Protein AF-A0A1V5YGX5-F1 (afdb_monomer)

Secondary structure (DSSP, 8-state):
------HHHH---TTGGG-GGG-GGGS------HHIIIIIHHHH-HHHHHHHHHHHHTS-TT--EE---HHHHHHHHHS-TT-HHHHHT-SSSTT---HHHHHHHTTSEEEPSS---TTPPP-EEE-SS--PPPHHHHTTS-HHHHHHHHHHHHHTT--HHHHHHHHHSPPPP-S-------------PPP-----------------------HHHHHHHHHHHHHHHHS-HHHHHHTGGGEEEEEEETTEEEEEESSHHHHHIIIIIIHHHHHHHHHHHTTT---EEEE-

Radius of gyration: 27.54 Å; Cα contacts (8 Å, |Δi|>4): 289; chains: 1; bounding box: 59×55×90 Å

Sequence (292 aa):
MAATDNGLLARESPWREMGAERDPARTGFTVVHNYAHYFWRPYLGNAAFSLWELLVSFCYGNKDTAFPSLSHLARMLTNSDQSRGRVKGRKGQANRPGPLARLRAEHLIATGPGDPGPRTRYVFRVARELPLLRPEQVATLSLALQRDHQRWLERYGISAADYQRAYQLTLPTPEGDAPAPTPATALAPDDSPPGVPASAAGAPALPNKTDELPLHKQWWLNTQEELKAQLLPGVYRATVEQTHADSFEDGVLTLRCRAPLVLELMQYRLRNVVLRELTYSSRGAIRDVRFV

Solvent-accessible surface area (backbone atoms only — not comparable to full-atom values): 18066 Å² total; per-residue (Å²): 136,82,80,82,84,51,66,76,82,71,52,72,66,88,43,48,86,72,34,72,91,63,21,74,92,71,58,82,86,72,88,74,60,67,66,47,65,72,49,47,26,71,65,62,30,66,69,28,36,54,50,49,54,52,47,47,64,49,22,58,84,95,48,47,52,22,68,68,50,62,58,58,55,17,25,74,76,62,79,35,90,86,26,50,40,61,42,66,34,75,71,69,66,95,91,56,77,15,31,56,54,49,37,39,75,70,64,39,38,46,71,59,94,68,79,84,50,102,80,57,79,52,42,33,41,42,59,75,72,79,73,83,78,49,75,77,57,44,69,73,44,55,73,66,56,40,53,53,48,51,53,50,34,52,75,73,70,47,48,73,67,58,56,52,52,68,69,64,60,76,72,80,76,79,90,70,87,68,77,76,82,74,82,79,77,84,80,79,86,84,90,81,86,87,91,83,83,86,83,80,90,78,86,80,90,84,76,95,72,82,73,77,68,55,68,68,47,50,28,46,54,57,29,49,59,55,44,54,74,75,39,58,70,72,55,30,64,62,32,62,72,46,43,43,69,72,51,76,57,99,35,32,39,33,32,40,35,79,43,73,71,30,32,51,46,42,61,70,72,36,36,69,61,52,42,52,40,36,21,58,59,43,75,57,55,36,75,44,72,44,72,80

Mean predicted aligned error: 17.26 Å

Structure (mmCIF, N/CA/C/O backbone):
data_AF-A0A1V5YGX5-F1
#
_entry.id   AF-A0A1V5YGX5-F1
#
loop_
_atom_site.group_PDB
_atom_site.id
_atom_site.type_symbol
_atom_site.label_atom_id
_atom_site.label_alt_id
_atom_site.label_comp_id
_atom_site.label_asym_id
_atom_site.label_entity_id
_atom_site.label_seq_id
_atom_site.pdbx_PDB_ins_code
_atom_site.Cartn_x
_atom_site.Cartn_y
_atom_site.Cartn_z
_atom_site.occupancy
_atom_site.B_iso_or_equiv
_atom_site.auth_seq_id
_atom_site.auth_comp_id
_atom_site.auth_asym_id
_atom_site.auth_atom_id
_atom_site.pdbx_PDB_model_num
ATOM 1 N N . MET A 1 1 ? -24.861 31.427 21.382 1.00 38.91 1 MET A N 1
ATOM 2 C CA . MET A 1 1 ? -25.386 30.735 20.186 1.00 38.91 1 MET A CA 1
ATOM 3 C C . MET A 1 1 ? -24.308 29.791 19.685 1.00 38.91 1 MET A C 1
ATOM 5 O O . MET A 1 1 ? -23.358 30.251 19.069 1.00 38.91 1 MET A O 1
ATOM 9 N N . ALA A 1 2 ? -24.385 28.511 20.051 1.00 42.25 2 ALA A N 1
ATOM 10 C CA . ALA A 1 2 ? -23.444 27.493 19.594 1.00 42.25 2 ALA A CA 1
ATOM 11 C C . ALA A 1 2 ? -24.004 26.874 18.309 1.00 42.25 2 ALA A C 1
ATOM 13 O O . ALA A 1 2 ? -25.037 26.211 18.350 1.00 42.25 2 ALA A O 1
ATOM 14 N N . ALA A 1 3 ? -23.358 27.137 17.174 1.00 45.09 3 ALA A N 1
ATOM 15 C CA . ALA A 1 3 ? -23.614 26.395 15.951 1.00 45.09 3 ALA A CA 1
ATOM 16 C C . ALA A 1 3 ? -23.052 24.982 16.148 1.00 45.09 3 ALA A C 1
ATOM 18 O O . ALA A 1 3 ? -21.841 24.781 16.216 1.00 45.09 3 ALA A O 1
ATOM 19 N N . THR A 1 4 ? -23.940 24.011 16.322 1.00 50.53 4 THR A N 1
ATOM 20 C CA . THR A 1 4 ? -23.628 22.583 16.331 1.00 50.53 4 THR A CA 1
ATOM 21 C C . THR A 1 4 ? -23.258 22.162 14.911 1.00 50.53 4 THR A C 1
ATOM 23 O O . THR A 1 4 ? -24.090 21.711 14.128 1.00 50.53 4 THR A O 1
ATOM 26 N N . ASP A 1 5 ? -21.986 22.346 14.570 1.00 49.88 5 ASP A N 1
ATOM 27 C CA . ASP A 1 5 ? -21.395 22.036 13.269 1.00 49.88 5 ASP A CA 1
ATOM 28 C C . ASP A 1 5 ? -21.135 20.520 13.118 1.00 49.88 5 ASP A C 1
ATOM 30 O O . ASP A 1 5 ? -20.010 20.050 12.992 1.00 49.88 5 ASP A O 1
ATOM 34 N N . ASN A 1 6 ? -22.206 19.720 13.196 1.00 52.16 6 ASN A N 1
ATOM 35 C CA . ASN A 1 6 ? -22.187 18.263 12.979 1.00 52.16 6 ASN A CA 1
ATOM 36 C C . ASN A 1 6 ? -22.669 17.870 11.569 1.00 52.16 6 ASN A C 1
ATOM 38 O O . ASN A 1 6 ? -22.861 16.688 11.274 1.00 52.16 6 ASN A O 1
ATOM 42 N N . GLY A 1 7 ? -22.858 18.846 10.673 1.00 53.66 7 GLY A N 1
ATOM 43 C CA . GLY A 1 7 ? -23.414 18.622 9.336 1.00 53.66 7 GLY A CA 1
ATOM 44 C C . GLY A 1 7 ? -22.559 17.716 8.443 1.00 53.66 7 GLY A C 1
ATOM 45 O O . GLY A 1 7 ? -23.103 17.029 7.584 1.00 53.66 7 GLY A O 1
ATOM 46 N N . LEU A 1 8 ? -21.240 17.664 8.654 1.00 55.59 8 LEU A N 1
ATOM 47 C CA . LEU A 1 8 ? -20.333 16.793 7.892 1.00 55.59 8 LEU A CA 1
ATOM 48 C C . LEU A 1 8 ? -20.381 15.325 8.334 1.00 55.59 8 LEU A C 1
ATOM 50 O O . LEU A 1 8 ? -20.230 14.445 7.495 1.00 55.59 8 LEU A O 1
ATOM 54 N N . LEU A 1 9 ? -20.611 15.050 9.622 1.00 56.69 9 LEU A N 1
ATOM 55 C CA . LEU A 1 9 ? -20.692 13.678 10.143 1.00 56.69 9 LEU A CA 1
ATOM 56 C C . LEU A 1 9 ? -22.059 13.033 9.874 1.00 56.69 9 LEU A C 1
ATOM 58 O O . LEU A 1 9 ? -22.150 11.814 9.768 1.00 56.69 9 LEU A O 1
ATOM 62 N N . ALA A 1 10 ? -23.111 13.849 9.751 1.00 53.69 10 ALA A N 1
ATOM 63 C CA . ALA A 1 10 ? -24.477 13.396 9.491 1.00 53.69 10 ALA A CA 1
ATOM 64 C C . ALA A 1 10 ? -24.837 13.316 7.995 1.00 53.69 10 ALA A C 1
ATOM 66 O O . ALA A 1 10 ? -25.875 12.756 7.644 1.00 53.69 10 ALA A O 1
ATOM 67 N N . ARG A 1 11 ? -24.016 13.885 7.101 1.00 60.31 11 ARG A N 1
ATOM 68 C CA . ARG A 1 11 ? -24.267 13.844 5.656 1.00 60.31 11 ARG A CA 1
ATOM 69 C C . ARG A 1 11 ? -23.858 12.493 5.084 1.00 60.31 11 ARG A C 1
ATOM 71 O O . ARG A 1 11 ? -22.677 12.160 5.013 1.00 60.31 11 ARG A O 1
ATOM 78 N N . GLU A 1 12 ? -24.850 11.724 4.651 1.00 63.28 12 GLU A N 1
ATOM 79 C CA . GLU A 1 12 ? -24.607 10.527 3.856 1.00 63.28 12 GLU A CA 1
ATOM 80 C C . GLU A 1 12 ? -23.941 10.886 2.516 1.00 63.28 12 GLU A C 1
ATOM 82 O O . GLU A 1 12 ? -24.116 11.989 1.995 1.00 63.28 12 GLU A O 1
ATOM 87 N N . SER A 1 13 ? -23.146 9.960 1.963 1.00 66.06 13 SER A N 1
ATOM 88 C CA . SER A 1 13 ? -22.493 10.160 0.663 1.00 66.06 13 SER A CA 1
ATOM 89 C C . SER A 1 13 ? -23.551 10.455 -0.409 1.00 66.06 13 SER A C 1
ATOM 91 O O . SER A 1 13 ? -24.486 9.659 -0.540 1.00 66.06 13 SER A O 1
ATOM 93 N N . PRO A 1 14 ? -23.401 11.525 -1.215 1.00 68.81 14 PRO A N 1
ATOM 94 C CA . PRO A 1 14 ? -24.359 11.867 -2.271 1.00 68.81 14 PRO A CA 1
ATOM 95 C C . PRO A 1 14 ? -24.458 10.774 -3.345 1.00 68.81 14 PRO A C 1
ATOM 97 O O . PRO A 1 14 ? -25.390 10.754 -4.139 1.00 68.81 14 PRO A O 1
ATOM 100 N N . TRP A 1 15 ? -23.512 9.834 -3.359 1.00 66.25 15 TRP A N 1
ATOM 101 C CA . TRP A 1 15 ? -23.472 8.717 -4.291 1.00 66.25 15 TRP A CA 1
ATOM 102 C C . TRP A 1 15 ? -24.233 7.478 -3.795 1.00 66.25 15 TRP A C 1
ATOM 104 O O . TRP A 1 15 ? -24.357 6.513 -4.548 1.00 66.25 15 TRP A O 1
ATOM 114 N N . ARG A 1 16 ? -24.775 7.481 -2.563 1.00 61.34 16 ARG A N 1
ATOM 115 C CA . ARG A 1 16 ? -25.568 6.354 -2.028 1.00 61.34 16 ARG A CA 1
ATOM 116 C C . ARG A 1 16 ? -26.816 6.055 -2.850 1.00 61.34 16 ARG A C 1
ATOM 118 O O . ARG A 1 16 ? -27.165 4.885 -2.977 1.00 61.34 16 ARG A O 1
ATOM 125 N N . GLU A 1 17 ? -27.454 7.078 -3.418 1.00 64.25 17 GLU A N 1
ATOM 126 C CA . GLU A 1 17 ? -28.653 6.923 -4.257 1.00 64.25 17 GLU A CA 1
ATOM 127 C C . GLU A 1 17 ? -28.377 6.079 -5.512 1.00 64.25 17 GLU A C 1
ATOM 129 O O . GLU A 1 17 ? -29.268 5.403 -6.017 1.00 64.25 17 GLU A O 1
ATOM 134 N N . MET A 1 18 ? -27.121 6.034 -5.974 1.00 61.69 18 MET A N 1
ATOM 135 C CA . MET A 1 18 ? -26.694 5.187 -7.093 1.00 61.69 18 MET A CA 1
ATOM 136 C C . MET A 1 18 ? -26.362 3.741 -6.674 1.00 61.69 18 MET A C 1
ATOM 138 O O . MET A 1 18 ? -25.971 2.938 -7.522 1.00 61.69 18 MET A O 1
ATOM 142 N N . GLY A 1 19 ? -26.520 3.399 -5.390 1.00 60.62 19 GLY A N 1
ATOM 143 C CA . GLY A 1 19 ? -26.141 2.121 -4.789 1.00 60.62 19 GLY A CA 1
ATOM 144 C C . GLY A 1 19 ? -24.722 2.142 -4.212 1.00 60.62 19 GLY A C 1
ATOM 145 O O . GLY A 1 19 ? -23.795 2.673 -4.820 1.00 60.62 19 GLY A O 1
ATOM 146 N N . ALA A 1 20 ? -24.526 1.532 -3.037 1.00 59.72 20 ALA A N 1
ATOM 147 C CA . ALA A 1 20 ? -23.247 1.549 -2.310 1.00 59.72 20 ALA A CA 1
ATOM 148 C C . ALA A 1 20 ? -22.059 0.975 -3.110 1.00 59.72 20 ALA A C 1
ATOM 150 O O . ALA A 1 20 ? -20.923 1.385 -2.890 1.00 59.72 20 ALA A O 1
ATOM 151 N N . GLU A 1 21 ? -22.320 0.067 -4.054 1.00 57.84 21 GLU A N 1
ATOM 152 C CA . GLU A 1 21 ? -21.315 -0.515 -4.956 1.00 57.84 21 GLU A CA 1
ATOM 153 C C . GLU A 1 21 ? -20.822 0.459 -6.037 1.00 57.84 21 GLU A C 1
ATOM 155 O O . GLU A 1 21 ? -19.782 0.227 -6.651 1.00 57.84 21 GLU A O 1
ATOM 160 N N . ARG A 1 22 ? -21.560 1.548 -6.283 1.00 61.34 22 ARG A N 1
ATOM 161 C CA . ARG A 1 22 ? -21.233 2.566 -7.290 1.00 61.34 22 ARG A CA 1
ATOM 162 C C . ARG A 1 22 ? -20.631 3.830 -6.696 1.00 61.34 22 ARG A C 1
ATOM 164 O O . ARG A 1 22 ? -20.325 4.747 -7.452 1.00 61.34 22 ARG A O 1
ATOM 171 N N . ASP A 1 23 ? -20.457 3.888 -5.378 1.00 70.81 23 ASP A N 1
ATOM 172 C CA . ASP A 1 23 ? -19.802 5.012 -4.720 1.00 70.81 23 ASP A CA 1
ATOM 173 C C . ASP A 1 23 ? -18.274 4.905 -4.905 1.00 70.81 23 ASP A C 1
ATOM 175 O O . ASP A 1 23 ? -17.623 4.071 -4.255 1.00 70.81 23 ASP A O 1
ATOM 179 N N . PRO A 1 24 ? -17.659 5.745 -5.762 1.00 68.81 24 PRO A N 1
ATOM 180 C CA . PRO A 1 24 ? -16.225 5.672 -6.015 1.00 68.81 24 PRO A CA 1
ATOM 181 C C . PRO A 1 24 ? -15.400 6.005 -4.765 1.00 68.81 24 PRO A C 1
ATOM 183 O O . PRO A 1 24 ? -14.269 5.541 -4.649 1.00 68.81 24 PRO A O 1
ATOM 186 N N . ALA A 1 25 ? -15.955 6.760 -3.808 1.00 71.19 25 ALA A N 1
ATOM 187 C CA . ALA A 1 25 ? -15.271 7.121 -2.567 1.00 71.19 25 ALA A CA 1
ATOM 188 C C . ALA A 1 25 ? -15.255 5.982 -1.535 1.00 71.19 25 ALA A C 1
ATOM 190 O O . ALA A 1 25 ? -14.497 6.040 -0.568 1.00 71.19 25 ALA A O 1
ATOM 191 N N . ARG A 1 26 ? -16.079 4.944 -1.727 1.00 69.88 26 ARG A N 1
ATOM 192 C CA . ARG A 1 26 ? -16.145 3.759 -0.851 1.00 69.88 26 ARG A CA 1
ATOM 193 C C . ARG A 1 26 ? -15.631 2.492 -1.535 1.00 69.88 26 ARG A C 1
ATOM 195 O O . ARG A 1 26 ? -15.687 1.411 -0.952 1.00 69.88 26 ARG A O 1
ATOM 202 N N . THR A 1 27 ? -15.120 2.621 -2.759 1.00 70.44 27 THR A N 1
ATOM 203 C CA . THR A 1 27 ? -14.601 1.504 -3.547 1.00 70.44 27 THR A CA 1
ATOM 204 C C . THR A 1 27 ? -13.146 1.216 -3.185 1.00 70.44 27 THR A C 1
ATOM 206 O O . THR A 1 27 ? -12.266 2.037 -3.423 1.00 70.44 27 THR A O 1
ATOM 209 N N . GLY A 1 28 ? -12.893 0.003 -2.686 1.00 70.25 28 GLY A N 1
ATOM 210 C CA . GLY A 1 28 ? -11.557 -0.463 -2.318 1.00 70.25 28 GLY A CA 1
ATOM 211 C C . GLY A 1 28 ? -11.085 0.107 -0.979 1.00 70.25 28 GLY A C 1
ATOM 212 O O . GLY A 1 28 ? -11.097 1.311 -0.748 1.00 70.25 28 GLY A O 1
ATOM 213 N N . PHE A 1 29 ? -10.647 -0.771 -0.080 1.00 77.69 29 PHE A N 1
ATOM 214 C CA . PHE A 1 29 ? -10.083 -0.378 1.206 1.00 77.69 29 PHE A CA 1
ATOM 215 C C . PHE A 1 29 ? -8.914 -1.285 1.568 1.00 77.69 29 PHE A C 1
ATOM 217 O O . PHE A 1 29 ? -8.836 -2.438 1.144 1.00 77.69 29 PHE A O 1
ATOM 224 N N . THR A 1 30 ? -8.011 -0.755 2.382 1.00 78.75 30 THR A N 1
ATOM 225 C CA . THR A 1 30 ? -6.929 -1.515 3.001 1.00 78.75 30 THR A CA 1
ATOM 226 C C . THR A 1 30 ? -7.141 -1.528 4.497 1.00 78.75 30 THR A C 1
ATOM 228 O O . THR A 1 30 ? -7.274 -0.471 5.114 1.00 78.75 30 THR A O 1
ATOM 231 N N . VAL A 1 31 ? -7.155 -2.717 5.088 1.00 81.25 31 VAL A N 1
ATOM 232 C CA . VAL A 1 31 ? -7.158 -2.854 6.542 1.00 81.25 31 VAL A CA 1
ATOM 233 C C . VAL A 1 31 ? -5.721 -2.727 7.025 1.00 81.25 31 VAL A C 1
ATOM 235 O O . VAL A 1 31 ? -4.847 -3.464 6.577 1.00 81.25 31 VAL A O 1
ATOM 238 N N . VAL A 1 32 ? -5.487 -1.786 7.934 1.00 85.12 32 VAL A N 1
ATOM 239 C CA . VAL A 1 32 ? -4.201 -1.600 8.604 1.00 85.12 32 VAL A CA 1
ATOM 240 C C . VAL A 1 32 ? -4.433 -1.778 10.098 1.00 85.12 32 VAL A C 1
ATOM 242 O O . VAL A 1 32 ? -5.292 -1.124 10.688 1.00 85.12 32 VAL A O 1
ATOM 245 N N . HIS A 1 33 ? -3.697 -2.697 10.720 1.00 86.62 33 HIS A N 1
ATOM 246 C CA . HIS A 1 33 ? -3.837 -2.951 12.151 1.00 86.62 33 HIS A CA 1
ATOM 247 C C . HIS A 1 33 ? -3.339 -1.759 12.978 1.00 86.62 33 HIS A C 1
ATOM 249 O O . HIS A 1 33 ? -2.320 -1.150 12.658 1.00 86.62 33 HIS A O 1
ATOM 255 N N . ASN A 1 34 ? -3.991 -1.484 14.112 1.00 88.06 34 ASN A N 1
ATOM 256 C CA . ASN A 1 34 ? -3.598 -0.398 15.021 1.00 88.06 34 ASN A CA 1
ATOM 257 C C . ASN A 1 34 ? -2.128 -0.483 15.459 1.00 88.06 34 ASN A C 1
ATOM 259 O O . ASN A 1 34 ? -1.462 0.542 15.581 1.00 88.06 34 ASN A O 1
ATOM 263 N N . TYR A 1 35 ? -1.595 -1.700 15.616 1.00 91.81 35 TYR A N 1
ATOM 264 C CA . TYR A 1 35 ? -0.181 -1.921 15.921 1.00 91.81 35 TYR A CA 1
ATOM 265 C C . TYR A 1 35 ? 0.753 -1.252 14.892 1.00 91.81 35 TYR A C 1
ATOM 267 O O . TYR A 1 35 ? 1.752 -0.629 15.258 1.00 91.81 35 TYR A O 1
ATOM 275 N N . ALA A 1 36 ? 0.399 -1.306 13.605 1.00 92.25 36 ALA A N 1
ATOM 276 C CA . ALA A 1 36 ? 1.156 -0.661 12.540 1.00 92.25 36 ALA A CA 1
ATOM 277 C C . ALA A 1 36 ? 1.173 0.868 12.705 1.00 92.25 36 ALA A C 1
ATOM 279 O O . ALA A 1 36 ? 2.228 1.500 12.631 1.00 92.25 36 ALA A O 1
ATOM 280 N N . HIS A 1 37 ? 0.020 1.470 12.997 1.00 93.00 37 HIS A N 1
ATOM 281 C CA . HIS A 1 37 ? -0.073 2.912 13.219 1.00 93.00 37 HIS A CA 1
ATOM 282 C C . HIS A 1 37 ? 0.668 3.372 14.477 1.00 93.00 37 HIS A C 1
ATOM 284 O O . HIS A 1 37 ? 1.281 4.438 14.457 1.00 93.00 37 HIS A O 1
ATOM 290 N N . TYR A 1 38 ? 0.621 2.593 15.557 1.00 92.62 38 TYR A N 1
ATOM 291 C CA . TYR A 1 38 ? 1.191 2.994 16.844 1.00 92.62 38 TYR A CA 1
ATOM 292 C C . TYR A 1 38 ? 2.700 2.777 16.930 1.00 92.62 38 TYR A C 1
ATOM 294 O O . TYR A 1 38 ? 3.379 3.581 17.563 1.00 92.62 38 TYR A O 1
ATOM 302 N N . PHE A 1 39 ? 3.240 1.744 16.276 1.00 94.56 39 PHE A N 1
ATOM 303 C CA . PHE A 1 39 ? 4.645 1.359 16.451 1.00 94.56 39 PHE A CA 1
ATOM 304 C C . PHE A 1 39 ? 5.440 1.353 15.143 1.00 94.56 39 PHE A C 1
ATOM 306 O O . PHE A 1 39 ? 6.523 1.937 15.087 1.00 94.56 39 PHE A O 1
ATOM 313 N N . TRP A 1 40 ? 4.900 0.796 14.054 1.00 95.31 40 TRP A N 1
ATOM 314 C CA . TRP A 1 40 ? 5.612 0.790 12.768 1.00 95.31 40 TRP A CA 1
ATOM 315 C C . TRP A 1 40 ? 5.732 2.176 12.143 1.00 95.31 40 TRP A C 1
ATOM 317 O O . TRP A 1 40 ? 6.788 2.522 11.616 1.00 95.31 40 TRP A O 1
ATOM 327 N N . ARG A 1 41 ? 4.684 2.999 12.214 1.00 94.88 41 ARG A N 1
ATOM 328 C CA . ARG A 1 41 ? 4.716 4.368 11.688 1.00 94.88 41 ARG A CA 1
ATOM 329 C C . ARG A 1 41 ? 5.800 5.242 12.333 1.00 94.88 41 ARG A C 1
ATOM 331 O O . ARG A 1 41 ? 6.554 5.854 11.571 1.00 94.88 41 ARG A O 1
ATOM 338 N N . PRO A 1 42 ? 5.933 5.331 13.674 1.00 94.00 42 PRO A N 1
ATOM 339 C CA . PRO A 1 42 ? 7.031 6.085 14.276 1.00 94.00 42 PRO A CA 1
ATOM 340 C C . PRO A 1 42 ? 8.398 5.442 14.020 1.00 94.00 42 PRO A C 1
ATOM 342 O O . PRO A 1 42 ? 9.361 6.175 13.806 1.00 94.00 42 PRO A O 1
ATOM 345 N N . TYR A 1 43 ? 8.481 4.107 13.961 1.00 94.50 43 TYR A N 1
ATOM 346 C CA . TYR A 1 43 ? 9.725 3.400 13.650 1.00 94.50 43 TYR A CA 1
ATOM 347 C C . TYR A 1 43 ? 10.236 3.715 12.233 1.00 94.50 43 TYR A C 1
ATOM 349 O O . TYR A 1 43 ? 11.355 4.193 12.058 1.00 94.50 43 TYR A O 1
ATOM 357 N N . LEU A 1 44 ? 9.405 3.514 11.207 1.00 91.00 44 LEU A N 1
ATOM 358 C CA . LEU A 1 44 ? 9.750 3.741 9.798 1.00 91.00 44 LEU A CA 1
ATOM 359 C C . LEU A 1 44 ? 9.822 5.232 9.438 1.00 91.00 44 LEU A C 1
ATOM 361 O O . LEU A 1 44 ? 10.558 5.640 8.533 1.00 91.00 44 LEU A O 1
ATOM 365 N N . GLY A 1 45 ? 9.054 6.058 10.142 1.00 91.50 45 GLY A N 1
ATOM 366 C CA . GLY A 1 45 ? 8.782 7.442 9.786 1.00 91.50 45 GLY A CA 1
ATOM 367 C C . GLY A 1 45 ? 7.663 7.569 8.746 1.00 91.50 45 GLY A C 1
ATOM 368 O O . GLY A 1 45 ? 7.442 6.692 7.909 1.00 91.50 45 GLY A O 1
ATOM 369 N N . ASN A 1 46 ? 6.978 8.716 8.774 1.00 90.38 46 ASN A N 1
ATOM 370 C CA . ASN A 1 46 ? 5.754 8.963 8.000 1.00 90.38 46 ASN A CA 1
ATOM 371 C C . ASN A 1 46 ? 5.892 8.658 6.502 1.00 90.38 46 ASN A C 1
ATOM 373 O O . ASN A 1 46 ? 5.026 8.012 5.932 1.00 90.38 46 ASN A O 1
ATOM 377 N N . ALA A 1 47 ? 6.983 9.083 5.861 1.00 88.69 47 ALA A N 1
ATOM 378 C CA . ALA A 1 47 ? 7.137 8.911 4.416 1.00 88.69 47 ALA A CA 1
ATOM 379 C C . ALA A 1 47 ? 7.273 7.436 3.993 1.00 88.69 47 ALA A C 1
ATOM 381 O O . ALA A 1 47 ? 6.725 7.042 2.967 1.00 88.69 47 ALA A O 1
ATOM 382 N N . ALA A 1 48 ? 8.004 6.627 4.768 1.00 90.50 48 ALA A N 1
ATOM 383 C CA . ALA A 1 48 ? 8.150 5.196 4.505 1.00 90.50 48 ALA A CA 1
ATOM 384 C C . ALA A 1 48 ? 6.859 4.442 4.828 1.00 90.50 48 ALA A C 1
ATOM 386 O O . ALA A 1 48 ? 6.422 3.624 4.024 1.00 90.50 48 ALA A O 1
ATOM 387 N N . PHE A 1 49 ? 6.211 4.780 5.945 1.00 94.00 49 PHE A N 1
ATOM 388 C CA . PHE A 1 49 ? 4.936 4.183 6.327 1.00 94.00 49 PHE A CA 1
ATOM 389 C C . PHE A 1 49 ? 3.832 4.464 5.297 1.00 94.00 49 PHE A C 1
ATOM 391 O O . PHE A 1 49 ? 3.216 3.530 4.800 1.00 94.00 49 PHE A O 1
ATOM 398 N N . SER A 1 50 ? 3.655 5.718 4.874 1.00 92.69 50 SER A N 1
ATOM 399 C CA . SER A 1 50 ? 2.656 6.063 3.853 1.00 92.69 50 SER A CA 1
ATOM 400 C C . SER A 1 50 ? 2.962 5.445 2.489 1.00 92.69 50 SER A C 1
ATOM 402 O O . SER A 1 50 ? 2.047 5.112 1.742 1.00 92.69 50 SER A O 1
ATOM 404 N N . LEU A 1 51 ? 4.243 5.256 2.143 1.00 92.12 51 LEU A N 1
ATOM 405 C CA . LEU A 1 51 ? 4.605 4.512 0.936 1.00 92.12 51 LEU A CA 1
ATOM 406 C C . LEU A 1 51 ? 4.179 3.042 1.041 1.00 92.12 51 LEU A C 1
ATOM 408 O O . LEU A 1 51 ? 3.675 2.497 0.063 1.00 92.12 51 LEU A O 1
ATOM 412 N N . TRP A 1 52 ? 4.374 2.413 2.201 1.00 93.38 52 TRP A N 1
ATOM 413 C CA . TRP A 1 52 ? 3.911 1.049 2.447 1.00 93.38 52 TRP A CA 1
ATOM 414 C C . TRP A 1 52 ? 2.382 0.949 2.366 1.00 93.38 52 TRP A C 1
ATOM 416 O O . TRP A 1 52 ? 1.893 0.102 1.626 1.00 93.38 52 TRP A O 1
ATOM 426 N N . GLU A 1 53 ? 1.631 1.857 2.999 1.00 92.81 53 GLU A N 1
ATOM 427 C CA . GLU A 1 53 ? 0.157 1.885 2.918 1.00 92.81 53 GLU A CA 1
ATOM 428 C C . GLU A 1 53 ? -0.337 1.982 1.467 1.00 92.81 53 GLU A C 1
ATOM 430 O O . GLU A 1 53 ? -1.230 1.244 1.048 1.00 92.81 53 GLU A O 1
ATOM 435 N N . LEU A 1 54 ? 0.287 2.852 0.666 1.00 91.94 54 LEU A N 1
ATOM 436 C CA . LEU A 1 54 ? -0.022 2.958 -0.758 1.00 91.94 54 LEU A CA 1
ATOM 437 C C . LEU A 1 54 ? 0.312 1.675 -1.515 1.00 91.94 54 LEU A C 1
ATOM 439 O O . LEU A 1 54 ? -0.459 1.249 -2.361 1.00 91.94 54 LEU A O 1
ATOM 443 N N . LEU A 1 55 ? 1.455 1.047 -1.242 1.00 90.88 55 LEU A N 1
ATOM 444 C CA . LEU A 1 55 ? 1.813 -0.213 -1.892 1.00 90.88 55 LEU A CA 1
ATOM 445 C C . LEU A 1 55 ? 0.814 -1.326 -1.553 1.00 90.88 55 LEU A C 1
ATOM 447 O O . LEU A 1 55 ? 0.410 -2.052 -2.459 1.00 90.88 55 LEU A O 1
ATOM 451 N N . VAL A 1 56 ? 0.357 -1.404 -0.300 1.00 90.31 56 VAL A N 1
ATOM 452 C CA . VAL A 1 56 ? -0.695 -2.338 0.127 1.00 90.31 56 VAL A CA 1
ATOM 453 C C . VAL A 1 56 ? -2.015 -2.058 -0.596 1.00 90.31 56 VAL A C 1
ATOM 455 O O . VAL A 1 56 ? -2.701 -3.004 -0.974 1.00 90.31 56 VAL A O 1
ATOM 458 N N . SER A 1 57 ? -2.364 -0.799 -0.881 1.00 88.69 57 SER A N 1
ATOM 459 C CA . SER A 1 57 ? -3.590 -0.485 -1.639 1.00 88.69 57 SER A CA 1
ATOM 460 C C . SER A 1 57 ? -3.524 -0.876 -3.117 1.00 88.69 57 SER A C 1
ATOM 462 O O . SER A 1 57 ? -4.562 -1.064 -3.753 1.00 88.69 57 SER A O 1
ATOM 464 N N . PHE A 1 58 ? -2.318 -1.080 -3.654 1.00 87.56 58 PHE A N 1
ATOM 465 C CA . PHE A 1 58 ? -2.106 -1.676 -4.974 1.00 87.56 58 PHE A CA 1
ATOM 466 C C . PHE A 1 58 ? -2.074 -3.213 -4.962 1.00 87.56 58 PHE A C 1
ATOM 468 O O . PHE A 1 58 ? -2.079 -3.816 -6.039 1.00 87.56 58 PHE A O 1
ATOM 475 N N . CYS A 1 59 ? -2.060 -3.855 -3.790 1.00 83.56 59 CYS A N 1
ATOM 476 C CA . CYS A 1 59 ? -2.190 -5.304 -3.646 1.00 83.56 59 CYS A CA 1
ATOM 477 C C . CYS A 1 59 ? -3.673 -5.704 -3.693 1.00 83.56 59 CYS A C 1
ATOM 479 O O . CYS A 1 59 ? -4.331 -5.869 -2.666 1.00 83.56 59 CYS A O 1
ATOM 481 N N . TYR A 1 60 ? -4.219 -5.841 -4.901 1.00 76.19 60 TYR A N 1
ATOM 482 C CA . TYR A 1 60 ? -5.626 -6.195 -5.094 1.00 76.19 60 TYR A CA 1
ATOM 483 C C . TYR A 1 60 ? -5.932 -7.649 -4.684 1.00 76.19 60 TYR A C 1
ATOM 485 O O . TYR A 1 60 ? -5.186 -8.581 -5.000 1.00 76.19 60 TYR A O 1
ATOM 493 N N . GLY A 1 61 ? -7.076 -7.857 -4.023 1.00 73.56 61 GLY A N 1
ATOM 494 C CA . GLY A 1 61 ? -7.542 -9.181 -3.597 1.00 73.56 61 GLY A CA 1
ATOM 495 C C . GLY A 1 61 ? -6.669 -9.787 -2.496 1.00 73.56 61 GLY A C 1
ATOM 496 O O . GLY A 1 61 ? -6.323 -9.107 -1.533 1.00 73.56 61 GLY A O 1
ATOM 497 N N . ASN A 1 62 ? -6.297 -11.062 -2.644 1.00 71.88 62 ASN A N 1
ATOM 498 C CA . ASN A 1 62 ? -5.453 -11.801 -1.688 1.00 71.88 62 ASN A CA 1
ATOM 499 C C . ASN A 1 62 ? -3.970 -11.842 -2.093 1.00 71.88 62 ASN A C 1
ATOM 501 O O . ASN A 1 62 ? -3.196 -12.608 -1.530 1.00 71.88 62 ASN A O 1
ATOM 505 N N . LYS A 1 63 ? -3.564 -11.042 -3.084 1.00 78.31 63 LYS A N 1
ATOM 506 C CA . LYS A 1 63 ? -2.175 -11.010 -3.552 1.00 78.31 63 LYS A CA 1
ATOM 507 C C . LYS A 1 63 ? -1.320 -10.107 -2.668 1.00 78.31 63 LYS A C 1
ATOM 509 O O . LYS A 1 63 ? -1.823 -9.180 -2.037 1.00 78.31 63 LYS A O 1
ATOM 514 N N . ASP A 1 64 ? -0.023 -10.377 -2.664 1.00 83.44 64 ASP A N 1
ATOM 515 C CA . ASP A 1 64 ? 1.040 -9.603 -2.014 1.00 83.44 64 ASP A CA 1
ATOM 516 C C . ASP A 1 64 ? 1.843 -8.767 -3.026 1.00 83.44 64 ASP A C 1
ATOM 518 O O . ASP A 1 64 ? 2.805 -8.092 -2.675 1.00 83.44 64 ASP A O 1
ATOM 522 N N . THR A 1 65 ? 1.468 -8.814 -4.305 1.00 81.94 65 THR A N 1
ATOM 523 C CA . THR A 1 65 ? 2.222 -8.189 -5.390 1.00 81.94 65 THR A CA 1
ATOM 524 C C . THR A 1 65 ? 1.530 -6.918 -5.880 1.00 81.94 65 THR A C 1
ATOM 526 O O . THR A 1 65 ? 0.316 -6.890 -6.078 1.00 81.94 65 THR A O 1
ATOM 529 N N . ALA A 1 66 ? 2.311 -5.860 -6.087 1.00 84.31 66 ALA A N 1
ATOM 530 C CA . ALA A 1 66 ? 1.869 -4.548 -6.535 1.00 84.31 66 ALA A CA 1
ATOM 531 C C . ALA A 1 66 ? 2.692 -4.063 -7.740 1.00 84.31 66 ALA A C 1
ATOM 533 O O . ALA A 1 66 ? 3.914 -4.229 -7.800 1.00 84.31 66 ALA A O 1
ATOM 534 N N . PHE A 1 67 ? 2.021 -3.394 -8.683 1.00 83.75 67 PHE A N 1
ATOM 535 C CA . PHE A 1 67 ? 2.614 -2.923 -9.947 1.00 83.75 67 PHE A CA 1
ATOM 536 C C . PHE A 1 67 ? 2.552 -1.399 -10.203 1.00 83.75 67 PHE A C 1
ATOM 538 O O . PHE A 1 67 ? 2.451 -0.982 -11.366 1.00 83.75 67 PHE A O 1
ATOM 545 N N . PRO A 1 68 ? 2.561 -0.508 -9.192 1.00 84.69 68 PRO A N 1
ATOM 546 C CA . PRO A 1 68 ? 2.513 0.921 -9.457 1.00 84.69 68 PRO A CA 1
ATOM 547 C C . PRO A 1 68 ? 3.846 1.428 -10.022 1.00 84.69 68 PRO A C 1
ATOM 549 O O . PRO A 1 68 ? 4.938 1.016 -9.625 1.00 84.69 68 PRO A O 1
ATOM 552 N N . SER A 1 69 ? 3.779 2.401 -10.932 1.00 82.12 69 SER A N 1
ATOM 553 C CA . SER A 1 69 ? 4.992 3.103 -11.354 1.00 82.12 69 SER A CA 1
ATOM 554 C C . SER A 1 69 ? 5.508 4.002 -10.226 1.00 82.12 69 SER A C 1
ATOM 556 O O . SER A 1 69 ? 4.729 4.629 -9.506 1.00 82.12 69 SER A O 1
ATOM 558 N N . LEU A 1 70 ? 6.831 4.150 -10.112 1.00 80.19 70 LEU A N 1
ATOM 559 C CA . LEU A 1 70 ? 7.420 5.048 -9.110 1.00 80.19 70 LEU A CA 1
ATOM 560 C C . LEU A 1 70 ? 6.970 6.507 -9.261 1.00 80.19 70 LEU A C 1
ATOM 562 O O . LEU A 1 70 ? 6.887 7.212 -8.264 1.00 80.19 70 LEU A O 1
ATOM 566 N N . SER A 1 71 ? 6.690 6.970 -10.484 1.00 79.12 71 SER A N 1
ATOM 567 C CA . SER A 1 71 ? 6.152 8.320 -10.703 1.00 79.12 71 SER A CA 1
ATOM 568 C C . SER A 1 71 ? 4.745 8.461 -10.127 1.00 79.12 71 SER A C 1
ATOM 570 O O . SER A 1 71 ? 4.432 9.481 -9.527 1.00 79.12 71 SER A O 1
ATOM 572 N N . HIS A 1 72 ? 3.914 7.426 -10.275 1.00 82.75 72 HIS A N 1
ATOM 573 C CA . HIS A 1 72 ? 2.556 7.415 -9.739 1.00 82.75 72 HIS A CA 1
ATOM 574 C C . HIS A 1 72 ? 2.561 7.413 -8.205 1.00 82.75 72 HIS A C 1
ATOM 576 O O . HIS A 1 72 ? 1.912 8.260 -7.601 1.00 82.75 72 HIS A O 1
ATOM 582 N N . LEU A 1 73 ? 3.381 6.557 -7.581 1.00 85.44 73 LEU A N 1
ATOM 583 C CA . LEU A 1 73 ? 3.571 6.549 -6.124 1.00 85.44 73 LEU A CA 1
ATOM 584 C C . LEU A 1 73 ? 4.051 7.903 -5.601 1.00 85.44 73 LEU A C 1
ATOM 586 O O . LEU A 1 73 ? 3.542 8.413 -4.608 1.00 85.44 73 LEU A O 1
ATOM 590 N N . ALA A 1 74 ? 5.025 8.505 -6.282 1.00 82.75 74 ALA A N 1
ATOM 591 C CA . ALA A 1 74 ? 5.573 9.783 -5.867 1.00 82.75 74 ALA A CA 1
ATOM 592 C C . ALA A 1 74 ? 4.530 10.909 -5.957 1.00 82.75 74 ALA A C 1
ATOM 594 O O . ALA A 1 74 ? 4.439 11.729 -5.045 1.00 82.75 74 ALA A O 1
ATOM 595 N N . ARG A 1 75 ? 3.693 10.910 -7.003 1.00 85.25 75 ARG A N 1
ATOM 596 C CA . ARG A 1 75 ? 2.577 11.852 -7.135 1.00 85.25 75 ARG A CA 1
ATOM 597 C C . ARG A 1 75 ? 1.561 11.687 -6.010 1.00 85.25 75 ARG A C 1
ATOM 599 O O . ARG A 1 75 ? 1.171 12.690 -5.426 1.00 85.25 75 ARG A O 1
ATOM 606 N N . MET A 1 76 ? 1.181 10.452 -5.675 1.00 86.06 76 MET A N 1
ATOM 607 C CA . MET A 1 76 ? 0.245 10.181 -4.576 1.00 86.06 76 MET A CA 1
ATOM 608 C C . MET A 1 76 ? 0.804 10.614 -3.216 1.00 86.06 76 MET A C 1
ATOM 610 O O . MET A 1 76 ? 0.071 11.159 -2.402 1.00 86.06 76 MET A O 1
ATOM 614 N N . LEU A 1 77 ? 2.107 10.428 -2.980 1.00 84.00 77 LEU A N 1
ATOM 615 C CA . LEU A 1 77 ? 2.746 10.807 -1.715 1.00 84.00 77 LEU A CA 1
ATOM 616 C C . LEU A 1 77 ? 2.955 12.311 -1.548 1.00 84.00 77 LEU A C 1
ATOM 618 O O . LEU A 1 77 ? 3.006 12.796 -0.422 1.00 84.00 77 LEU A O 1
ATOM 622 N N . THR A 1 78 ? 3.181 13.045 -2.639 1.00 81.12 78 THR A N 1
ATOM 623 C CA . THR A 1 78 ? 3.666 14.432 -2.549 1.00 81.12 78 THR A CA 1
ATOM 624 C C . THR A 1 78 ? 2.809 15.447 -3.283 1.00 81.12 78 THR A C 1
ATOM 626 O O . THR A 1 78 ? 3.207 16.607 -3.333 1.00 81.12 78 THR A O 1
ATOM 629 N N . ASN A 1 79 ? 1.716 15.016 -3.916 1.00 81.19 79 ASN A N 1
ATOM 630 C CA . ASN A 1 79 ? 0.890 15.838 -4.799 1.00 81.19 79 ASN A CA 1
ATOM 631 C C . ASN A 1 79 ? 1.729 16.634 -5.826 1.00 81.19 79 ASN A C 1
ATOM 633 O O . ASN A 1 79 ? 1.587 17.842 -5.981 1.00 81.19 79 ASN A O 1
ATOM 637 N N . SER A 1 80 ? 2.709 15.974 -6.458 1.00 73.69 80 SER A N 1
ATOM 638 C CA . SER A 1 80 ? 3.632 16.623 -7.400 1.00 73.69 80 SER A CA 1
ATOM 639 C C . SER A 1 80 ? 4.152 15.641 -8.445 1.00 73.69 80 SER A C 1
ATOM 641 O O . SER A 1 80 ? 4.480 14.502 -8.118 1.00 73.69 80 SER A O 1
ATOM 643 N N . ASP A 1 81 ? 4.280 16.095 -9.693 1.00 66.62 81 ASP A N 1
ATOM 644 C CA . ASP A 1 81 ? 4.805 15.301 -10.810 1.00 66.62 81 ASP A CA 1
ATOM 645 C C . ASP A 1 81 ? 6.333 15.115 -10.787 1.00 66.62 81 ASP A C 1
ATOM 647 O O . ASP A 1 81 ? 6.861 14.195 -11.415 1.00 66.62 81 ASP A O 1
ATOM 651 N N . GLN A 1 82 ? 7.065 15.945 -10.033 1.00 58.03 82 GLN A N 1
ATOM 652 C CA . GLN A 1 82 ? 8.536 15.967 -10.020 1.00 58.03 82 GLN A CA 1
ATOM 653 C C . GLN A 1 82 ? 9.166 15.289 -8.789 1.00 58.03 82 GLN A C 1
ATOM 655 O O . GLN A 1 82 ? 10.224 15.690 -8.303 1.00 58.03 82 GLN A O 1
ATOM 660 N N . SER A 1 83 ? 8.550 14.229 -8.263 1.00 63.03 83 SER A N 1
ATOM 661 C CA . SER A 1 83 ? 8.903 13.686 -6.942 1.00 63.03 83 SER A CA 1
ATOM 662 C C . SER A 1 83 ? 9.524 12.284 -6.932 1.00 63.03 83 SER A C 1
ATOM 664 O O . SER A 1 83 ? 9.753 11.735 -5.852 1.00 63.03 83 SER A O 1
ATOM 666 N N . ARG A 1 84 ? 9.920 11.706 -8.084 1.00 64.38 84 ARG A N 1
ATOM 667 C CA . ARG A 1 84 ? 10.603 10.381 -8.128 1.00 64.38 84 ARG A CA 1
ATOM 668 C C . ARG A 1 84 ? 11.816 10.315 -7.187 1.00 64.38 84 ARG A C 1
ATOM 670 O O . ARG A 1 84 ? 12.104 9.266 -6.611 1.00 64.38 84 ARG A O 1
ATOM 677 N N . GLY A 1 85 ? 12.508 11.445 -7.017 1.00 60.25 85 GLY A N 1
ATOM 678 C CA . GLY A 1 85 ? 13.638 11.592 -6.101 1.00 60.25 85 GLY A CA 1
ATOM 679 C C . GLY A 1 85 ? 13.275 11.463 -4.619 1.00 60.25 85 GLY A C 1
ATOM 680 O O . GLY A 1 85 ? 14.112 10.992 -3.860 1.00 60.25 85 GLY A O 1
ATOM 681 N N . ARG A 1 86 ? 12.046 11.797 -4.203 1.00 64.69 86 ARG A N 1
ATOM 682 C CA . ARG A 1 86 ? 11.591 11.673 -2.805 1.00 64.69 86 ARG A CA 1
ATOM 683 C C . ARG A 1 86 ? 11.286 10.228 -2.415 1.00 64.69 86 ARG A C 1
ATOM 685 O O . ARG A 1 86 ? 11.572 9.839 -1.294 1.00 64.69 86 ARG A O 1
ATOM 692 N N . VAL A 1 87 ? 10.801 9.414 -3.354 1.00 61.34 87 VAL A N 1
ATOM 693 C CA . VAL A 1 87 ? 10.573 7.972 -3.131 1.00 61.34 87 VAL A CA 1
ATOM 694 C C . VAL A 1 87 ? 11.891 7.192 -3.141 1.00 61.34 87 VAL A C 1
ATOM 696 O O . VAL A 1 87 ? 12.112 6.328 -2.295 1.00 61.34 87 VAL A O 1
ATOM 699 N N . LYS A 1 88 ? 12.797 7.524 -4.074 1.00 64.62 88 LYS A N 1
ATOM 700 C CA . LYS A 1 88 ? 14.123 6.889 -4.184 1.00 64.62 88 LYS A CA 1
ATOM 701 C C . LYS A 1 88 ? 15.173 7.438 -3.202 1.00 64.62 88 LYS A C 1
ATOM 703 O O . LYS A 1 88 ? 16.222 6.823 -3.073 1.00 64.62 88 LYS A O 1
ATOM 708 N N . GLY A 1 89 ? 14.928 8.581 -2.555 1.00 57.31 89 GLY A N 1
ATOM 709 C CA . GLY A 1 89 ? 15.880 9.240 -1.645 1.00 57.31 89 GLY A CA 1
ATOM 710 C C . GLY A 1 89 ? 17.020 10.021 -2.321 1.00 57.31 89 GLY A C 1
ATOM 711 O O . GLY A 1 89 ? 18.050 10.239 -1.702 1.00 57.31 89 GLY A O 1
ATOM 712 N N . ARG A 1 90 ? 16.886 10.443 -3.589 1.00 54.19 90 ARG A N 1
ATOM 713 C CA . ARG A 1 90 ? 17.987 11.065 -4.367 1.00 54.19 90 ARG A CA 1
ATOM 714 C C . ARG A 1 90 ? 18.165 12.587 -4.195 1.00 54.19 90 ARG A C 1
ATOM 716 O O . ARG A 1 90 ? 19.087 13.137 -4.783 1.00 54.19 90 ARG A O 1
ATOM 723 N N . LYS A 1 91 ? 17.317 13.291 -3.437 1.00 46.19 91 LYS A N 1
ATOM 724 C CA . LYS A 1 91 ? 17.461 14.744 -3.188 1.00 46.19 91 LYS A CA 1
ATOM 725 C C . LYS A 1 91 ? 17.031 15.106 -1.761 1.00 46.19 91 LYS A C 1
ATOM 727 O O . LYS A 1 91 ? 15.846 15.322 -1.524 1.00 46.19 91 LYS A O 1
ATOM 732 N N . GLY A 1 92 ? 17.989 15.184 -0.838 1.00 46.50 92 GLY A N 1
ATOM 733 C CA . GLY A 1 92 ? 17.810 15.736 0.513 1.00 46.50 92 GLY A CA 1
ATOM 734 C C . GLY A 1 92 ? 18.681 15.030 1.553 1.00 46.50 92 GLY A C 1
ATOM 735 O O . GLY A 1 92 ? 18.590 13.816 1.648 1.00 46.50 92 GLY A O 1
ATOM 736 N N . GLN A 1 93 ? 19.510 15.809 2.271 1.00 44.34 93 GLN A N 1
ATOM 737 C CA . GLN A 1 93 ? 20.507 15.420 3.289 1.00 44.34 93 GLN A CA 1
ATOM 738 C C . GLN A 1 93 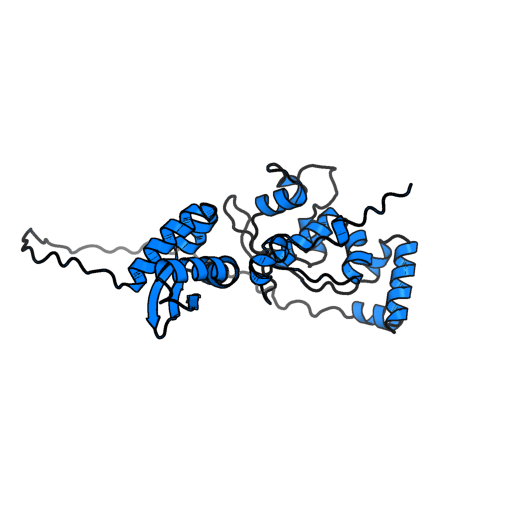? 21.230 14.093 3.011 1.00 44.34 93 GLN A C 1
ATOM 740 O O . GLN A 1 93 ? 20.715 13.007 3.273 1.00 44.34 93 GLN A O 1
ATOM 745 N N . ALA A 1 94 ? 22.464 14.208 2.510 1.00 49.75 94 ALA A N 1
ATOM 746 C CA . ALA A 1 94 ? 23.407 13.099 2.441 1.00 49.75 94 ALA A CA 1
ATOM 747 C C . ALA A 1 94 ? 23.337 12.278 3.745 1.00 49.75 94 ALA A C 1
ATOM 749 O O . ALA A 1 94 ? 23.372 12.858 4.827 1.00 49.75 94 ALA A O 1
ATOM 750 N N . ASN A 1 95 ? 23.198 10.956 3.611 1.00 54.75 95 ASN A N 1
ATOM 751 C CA . ASN A 1 95 ? 23.144 9.922 4.656 1.00 54.75 95 ASN A CA 1
ATOM 752 C C . ASN A 1 95 ? 21.805 9.397 5.211 1.00 54.75 95 ASN A C 1
ATOM 754 O O . ASN A 1 95 ? 21.861 8.483 6.032 1.00 54.75 95 ASN A O 1
ATOM 758 N N . ARG A 1 96 ? 20.610 9.828 4.770 1.00 57.72 96 ARG A N 1
ATOM 759 C CA . ARG A 1 96 ? 19.362 9.130 5.176 1.00 57.72 96 ARG A CA 1
ATOM 760 C C . ARG A 1 96 ? 18.773 8.259 4.058 1.00 57.72 96 ARG A C 1
ATOM 762 O O . ARG A 1 96 ? 18.534 8.775 2.964 1.00 57.72 96 ARG A O 1
ATOM 769 N N . PRO A 1 97 ? 18.507 6.957 4.303 1.00 68.19 97 PRO A N 1
ATOM 770 C CA . PRO A 1 97 ? 17.902 6.089 3.300 1.00 68.19 97 PRO A CA 1
ATOM 771 C C . PRO A 1 97 ? 16.505 6.601 2.937 1.00 68.19 97 PRO A C 1
ATOM 773 O O . PRO A 1 97 ? 15.703 6.949 3.805 1.00 68.19 97 PRO A O 1
ATOM 776 N N . GLY A 1 98 ? 16.207 6.652 1.636 1.00 80.19 98 GLY A N 1
ATOM 777 C CA . GLY A 1 98 ? 14.880 7.031 1.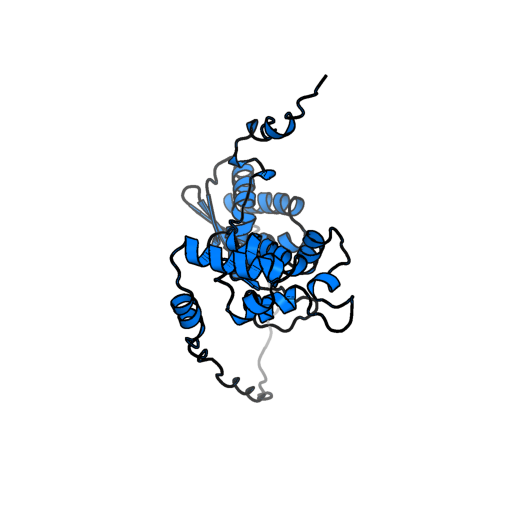156 1.00 80.19 98 GLY A CA 1
ATOM 778 C C . GLY A 1 98 ? 13.791 6.042 1.603 1.00 80.19 98 GLY A C 1
ATOM 779 O O . GLY A 1 98 ? 14.108 4.901 1.949 1.00 80.19 98 GLY A O 1
ATOM 780 N N . PRO A 1 99 ? 12.502 6.426 1.527 1.00 85.75 99 PRO A N 1
ATOM 781 C CA . PRO A 1 99 ? 11.367 5.587 1.922 1.00 85.75 99 PRO A CA 1
ATOM 782 C C . PRO A 1 99 ? 11.428 4.158 1.373 1.00 85.75 99 PRO A C 1
ATOM 784 O O . PRO A 1 99 ? 11.267 3.198 2.119 1.00 85.75 99 PRO A O 1
ATOM 787 N N . LEU A 1 100 ? 11.746 4.006 0.083 1.00 84.94 100 LEU A N 1
ATOM 788 C CA . LEU A 1 100 ? 11.842 2.695 -0.560 1.00 84.94 100 LEU A CA 1
ATOM 789 C C . LEU A 1 100 ? 13.009 1.851 -0.025 1.00 84.94 100 LEU A C 1
ATOM 791 O O . LEU A 1 100 ? 12.886 0.639 0.116 1.00 84.94 100 LEU A O 1
ATOM 795 N N . ALA A 1 101 ? 14.149 2.484 0.260 1.00 83.31 101 ALA A N 1
ATOM 796 C CA . ALA A 1 101 ? 15.310 1.795 0.814 1.00 83.31 101 ALA A CA 1
ATOM 797 C C . ALA A 1 101 ? 15.031 1.324 2.246 1.00 83.31 101 ALA A C 1
ATOM 799 O O . ALA A 1 101 ? 15.390 0.206 2.594 1.00 83.31 101 ALA A O 1
ATOM 800 N N . ARG A 1 102 ? 14.323 2.137 3.039 1.00 86.75 102 ARG A N 1
ATOM 801 C CA . ARG A 1 102 ? 13.940 1.780 4.405 1.00 86.75 102 ARG A CA 1
ATOM 802 C C . ARG A 1 102 ? 12.972 0.597 4.447 1.00 86.75 102 ARG A C 1
ATOM 804 O O . ARG A 1 102 ? 13.194 -0.329 5.208 1.00 86.75 102 ARG A O 1
ATOM 811 N N . LEU A 1 103 ? 11.964 0.573 3.572 1.00 88.56 103 LEU A N 1
ATOM 812 C CA . LEU A 1 103 ? 11.054 -0.576 3.476 1.00 88.56 103 LEU A CA 1
ATOM 813 C C . LEU A 1 103 ? 11.763 -1.869 3.044 1.00 88.56 103 LEU A C 1
ATOM 815 O O . LEU A 1 103 ? 11.390 -2.945 3.498 1.00 88.56 103 LEU A O 1
ATOM 819 N N . ARG A 1 104 ? 12.784 -1.778 2.181 1.00 86.44 104 ARG A N 1
ATOM 820 C CA . ARG A 1 104 ? 13.602 -2.941 1.796 1.00 86.44 104 ARG A CA 1
ATOM 821 C C . ARG A 1 104 ? 14.481 -3.441 2.934 1.00 86.44 104 ARG A C 1
ATOM 823 O O . ARG A 1 104 ? 14.602 -4.647 3.089 1.00 86.44 104 ARG A O 1
ATOM 830 N N . ALA A 1 105 ? 15.088 -2.529 3.695 1.00 84.94 105 ALA A N 1
ATOM 831 C CA . ALA A 1 105 ? 15.936 -2.880 4.833 1.00 84.94 105 ALA A CA 1
ATOM 832 C C . ALA A 1 105 ? 15.157 -3.672 5.894 1.00 84.94 105 ALA A C 1
ATOM 834 O O . ALA A 1 105 ? 15.679 -4.630 6.444 1.00 84.94 105 ALA A O 1
ATOM 835 N N . GLU A 1 106 ? 13.883 -3.330 6.096 1.00 86.81 106 GLU A N 1
ATOM 836 C CA . GLU A 1 106 ? 12.985 -4.057 7.002 1.00 86.81 106 GLU A CA 1
ATOM 837 C C . GLU A 1 106 ? 12.285 -5.262 6.347 1.00 86.81 106 GLU A C 1
ATOM 839 O O . GLU A 1 106 ? 11.336 -5.803 6.908 1.00 86.81 106 GLU A O 1
ATOM 844 N N . HIS A 1 107 ? 12.702 -5.664 5.139 1.00 84.38 107 HIS A N 1
ATOM 845 C CA . HIS A 1 107 ? 12.110 -6.759 4.357 1.00 84.38 107 HIS A CA 1
ATOM 846 C C . HIS A 1 107 ? 10.594 -6.642 4.115 1.00 84.38 107 HIS A C 1
ATOM 848 O O . HIS A 1 107 ? 9.930 -7.621 3.783 1.00 84.38 107 HIS A O 1
ATOM 854 N N . LEU A 1 108 ? 10.036 -5.432 4.215 1.00 85.56 108 LEU A N 1
ATOM 855 C CA . LEU A 1 108 ? 8.615 -5.183 3.968 1.00 85.56 108 LEU A CA 1
ATOM 856 C C . LEU A 1 108 ? 8.288 -5.137 2.480 1.00 85.56 108 LEU A C 1
ATOM 858 O O . LEU A 1 108 ? 7.129 -5.296 2.097 1.00 85.56 108 LEU A O 1
ATOM 862 N N . ILE A 1 109 ? 9.299 -4.892 1.641 1.00 85.44 109 ILE A N 1
ATOM 863 C CA . ILE A 1 109 ? 9.166 -4.959 0.191 1.00 85.44 109 ILE A CA 1
ATOM 864 C C . ILE A 1 109 ? 10.359 -5.664 -0.457 1.00 85.44 109 ILE A C 1
ATOM 866 O O . ILE A 1 109 ? 11.512 -5.418 -0.100 1.00 85.44 109 ILE A O 1
ATOM 870 N N . ALA A 1 110 ? 10.088 -6.444 -1.498 1.00 78.06 110 ALA A N 1
ATOM 871 C CA . ALA A 1 110 ? 11.090 -6.934 -2.439 1.00 78.06 110 ALA A CA 1
ATOM 872 C C . ALA A 1 110 ? 10.773 -6.409 -3.843 1.00 78.06 110 ALA A C 1
ATOM 874 O O . ALA A 1 110 ? 9.610 -6.325 -4.237 1.00 78.06 110 ALA A O 1
ATOM 875 N N . THR A 1 111 ? 11.799 -6.038 -4.611 1.00 69.56 111 THR A N 1
ATOM 876 C CA . THR A 1 111 ? 11.631 -5.735 -6.041 1.00 69.56 111 THR A CA 1
ATOM 877 C C . THR A 1 111 ? 12.049 -6.933 -6.874 1.00 69.56 111 THR A C 1
ATOM 879 O O . THR A 1 111 ? 13.086 -7.519 -6.582 1.00 69.56 111 THR A O 1
ATOM 882 N N . GLY A 1 112 ? 11.250 -7.287 -7.884 1.00 57.75 112 GLY A N 1
ATOM 883 C CA . GLY A 1 112 ? 11.533 -8.428 -8.762 1.00 57.75 112 GLY A CA 1
ATOM 884 C C . GLY A 1 112 ? 12.893 -8.339 -9.481 1.00 57.75 112 GLY A C 1
ATOM 885 O O . GLY A 1 112 ? 13.454 -7.243 -9.585 1.00 57.75 112 GLY A O 1
ATOM 886 N N . PRO A 1 113 ? 13.418 -9.476 -9.978 1.00 43.00 113 PRO A N 1
ATOM 887 C CA . PRO A 1 113 ? 14.690 -9.531 -10.691 1.00 43.00 113 PRO A CA 1
ATOM 888 C C . PRO A 1 113 ? 14.584 -8.739 -11.997 1.00 43.00 113 PRO A C 1
ATOM 890 O O . PRO A 1 113 ? 13.716 -8.989 -12.832 1.00 43.00 113 PRO A O 1
ATOM 893 N N . GLY A 1 114 ? 15.448 -7.745 -12.153 1.00 47.03 114 GLY A N 1
ATOM 894 C CA . GLY A 1 114 ? 15.500 -6.897 -13.334 1.00 47.03 114 GLY A CA 1
ATOM 895 C C . GLY A 1 114 ? 16.115 -5.557 -12.981 1.00 47.03 114 GLY A C 1
ATOM 896 O O . GLY A 1 114 ? 15.509 -4.756 -12.262 1.00 47.03 114 GLY A O 1
ATOM 897 N N . ASP A 1 115 ? 17.321 -5.308 -13.483 1.00 36.19 115 ASP A N 1
ATOM 898 C CA . ASP A 1 115 ? 17.983 -4.031 -13.278 1.00 36.19 115 ASP A CA 1
ATOM 899 C C . ASP A 1 115 ? 17.077 -2.876 -13.738 1.00 36.19 115 ASP A C 1
ATOM 901 O O . ASP A 1 115 ? 16.414 -2.953 -14.785 1.00 36.19 115 ASP A O 1
ATOM 905 N N . PRO A 1 116 ? 16.980 -1.795 -12.945 1.00 47.75 116 PRO A N 1
ATOM 906 C CA . PRO A 1 116 ? 16.083 -0.689 -13.227 1.00 47.75 116 PRO A CA 1
ATOM 907 C C . PRO A 1 116 ? 16.609 0.153 -14.398 1.00 47.75 116 PRO A C 1
ATOM 909 O O . PRO A 1 116 ? 17.145 1.244 -14.207 1.00 47.75 116 PRO A O 1
ATOM 912 N N . GLY A 1 117 ? 16.402 -0.322 -15.622 1.00 47.56 117 GLY A N 1
ATOM 913 C CA . GLY A 1 117 ? 16.451 0.484 -16.830 1.00 47.56 117 GLY A CA 1
ATOM 914 C C . GLY A 1 117 ? 15.323 1.531 -16.866 1.00 47.56 117 GLY A C 1
ATOM 915 O O . GLY A 1 117 ? 14.339 1.451 -16.121 1.00 47.56 117 GLY A O 1
ATOM 916 N N . PRO A 1 118 ? 15.415 2.536 -17.753 1.00 43.41 118 PRO A N 1
ATOM 917 C CA . PRO A 1 118 ? 14.452 3.641 -17.831 1.00 43.41 118 PRO A CA 1
ATOM 918 C C . PRO A 1 118 ? 13.013 3.210 -18.181 1.00 43.41 118 PRO A C 1
ATOM 920 O O . PRO A 1 118 ? 12.075 3.970 -17.933 1.00 43.41 118 PRO A O 1
ATOM 923 N N . ARG A 1 119 ? 12.829 1.991 -18.709 1.00 51.50 119 ARG A N 1
ATOM 924 C CA . ARG A 1 119 ? 11.532 1.379 -19.054 1.00 51.50 119 ARG A CA 1
ATOM 925 C C . ARG A 1 119 ? 11.142 0.181 -18.171 1.00 51.50 119 ARG A C 1
ATOM 927 O O . ARG A 1 119 ? 10.102 -0.422 -18.424 1.00 51.50 119 ARG A O 1
ATOM 934 N N . THR A 1 120 ? 11.927 -0.162 -17.146 1.00 57.19 120 THR A N 1
ATOM 935 C CA . THR A 1 120 ? 11.651 -1.337 -16.303 1.00 57.19 120 THR A CA 1
ATOM 936 C C . THR A 1 120 ? 10.373 -1.121 -15.488 1.00 57.19 120 THR A C 1
ATOM 938 O O . THR A 1 120 ? 10.238 -0.135 -14.754 1.00 57.19 120 THR A O 1
ATOM 941 N N . ARG A 1 121 ? 9.409 -2.037 -15.638 1.00 62.91 121 ARG A N 1
ATOM 942 C CA . ARG A 1 121 ? 8.186 -2.071 -14.827 1.00 62.91 121 ARG A CA 1
ATOM 943 C C . ARG A 1 121 ? 8.560 -2.564 -13.432 1.00 62.91 121 ARG A C 1
ATOM 945 O O . ARG A 1 121 ? 9.138 -3.635 -13.295 1.00 62.91 121 ARG A O 1
ATOM 952 N N . TYR A 1 122 ? 8.253 -1.774 -12.408 1.00 69.31 122 TYR A N 1
ATOM 953 C CA . TYR A 1 122 ? 8.510 -2.184 -11.033 1.00 69.31 122 TYR A CA 1
ATOM 954 C C . TYR A 1 122 ? 7.445 -3.188 -10.596 1.00 69.31 122 TYR A C 1
ATOM 956 O O . TYR A 1 122 ? 6.255 -2.882 -10.633 1.00 69.31 122 TYR A O 1
ATOM 964 N N . VAL A 1 123 ? 7.902 -4.366 -10.183 1.00 79.00 123 VAL A N 1
ATOM 965 C CA . VAL A 1 123 ? 7.096 -5.361 -9.477 1.00 79.00 123 VAL A CA 1
ATOM 966 C C . VAL A 1 123 ? 7.539 -5.331 -8.023 1.00 79.00 123 VAL A C 1
ATOM 968 O O . VAL A 1 123 ? 8.719 -5.556 -7.741 1.00 79.00 123 VAL A O 1
ATOM 971 N N . PHE A 1 124 ? 6.616 -5.014 -7.120 1.00 83.00 124 PHE A N 1
ATOM 972 C CA . PHE A 1 124 ? 6.847 -5.028 -5.680 1.00 83.00 124 PHE A CA 1
ATOM 973 C C . PHE A 1 124 ? 6.132 -6.230 -5.078 1.00 83.00 124 PHE A C 1
ATOM 975 O O . PHE A 1 124 ? 4.929 -6.356 -5.265 1.00 83.00 124 PHE A O 1
ATOM 982 N N . ARG A 1 125 ? 6.842 -7.076 -4.334 1.00 85.38 125 ARG A N 1
ATOM 983 C CA . ARG A 1 125 ? 6.218 -7.967 -3.347 1.00 85.38 125 ARG A CA 1
ATOM 984 C C . ARG A 1 125 ? 6.180 -7.226 -2.021 1.00 85.38 125 ARG A C 1
ATOM 986 O O . ARG A 1 125 ? 7.191 -6.625 -1.665 1.00 85.38 125 ARG A O 1
ATOM 993 N N . VAL A 1 126 ? 5.039 -7.209 -1.347 1.00 87.94 126 VAL A N 1
ATOM 994 C CA . VAL A 1 126 ? 4.735 -6.329 -0.215 1.00 87.94 126 VAL A CA 1
ATOM 995 C C . VAL A 1 126 ? 4.212 -7.165 0.947 1.00 87.94 126 VAL A C 1
ATOM 997 O O . VAL A 1 126 ? 3.214 -7.869 0.814 1.00 87.94 126 VAL A O 1
ATOM 1000 N N . ALA A 1 127 ? 4.846 -7.039 2.110 1.00 87.38 127 ALA A N 1
ATOM 1001 C CA . ALA A 1 127 ? 4.331 -7.599 3.352 1.00 87.38 127 ALA A CA 1
ATOM 1002 C C . ALA A 1 127 ? 3.086 -6.809 3.784 1.00 87.38 127 ALA A C 1
ATOM 1004 O O . ALA A 1 127 ? 3.189 -5.666 4.232 1.00 87.38 127 ALA A O 1
ATOM 1005 N N . ARG A 1 128 ? 1.899 -7.394 3.602 1.00 85.56 128 ARG A N 1
ATOM 1006 C CA . ARG A 1 128 ? 0.613 -6.761 3.957 1.00 85.56 128 ARG A CA 1
ATOM 1007 C C . ARG A 1 128 ? 0.341 -6.782 5.452 1.00 85.56 128 ARG A C 1
ATOM 1009 O O . ARG A 1 128 ? -0.267 -5.859 5.983 1.00 85.56 128 ARG A O 1
ATOM 1016 N N . GLU A 1 129 ? 0.808 -7.829 6.112 1.00 85.19 129 GLU A N 1
ATOM 1017 C CA . GLU A 1 129 ? 0.723 -7.986 7.552 1.00 85.19 129 GLU A CA 1
ATOM 1018 C C . GLU A 1 129 ? 2.082 -7.650 8.144 1.00 85.19 129 GLU A C 1
ATOM 1020 O O . GLU A 1 129 ? 3.093 -8.284 7.835 1.00 85.19 129 GLU A O 1
ATOM 1025 N N . LEU A 1 130 ? 2.112 -6.597 8.957 1.00 87.81 130 LEU A N 1
ATOM 1026 C CA . LEU A 1 130 ? 3.328 -6.205 9.645 1.00 87.81 130 LEU A CA 1
ATOM 1027 C C . LEU A 1 130 ? 3.462 -7.037 10.925 1.00 87.81 130 LEU A C 1
ATOM 1029 O O . LEU A 1 130 ? 2.535 -7.024 11.741 1.00 87.81 130 LEU A O 1
ATOM 1033 N N . PRO A 1 131 ? 4.598 -7.726 11.133 1.00 88.00 131 PRO A N 1
ATOM 1034 C CA . PRO A 1 131 ? 4.830 -8.475 12.362 1.00 88.00 131 PRO A CA 1
ATOM 1035 C C . PRO A 1 131 ? 4.986 -7.516 13.549 1.00 88.00 131 PRO A C 1
ATOM 1037 O O . PRO A 1 131 ? 5.057 -6.296 13.373 1.00 88.00 131 PRO A O 1
ATOM 1040 N N . LEU A 1 132 ? 5.091 -8.036 14.775 1.00 90.94 132 LEU A N 1
ATOM 1041 C CA . LEU A 1 132 ? 5.546 -7.180 15.873 1.00 90.94 132 LEU A CA 1
ATOM 1042 C C . LEU A 1 132 ? 6.959 -6.668 15.544 1.00 90.94 132 LEU A C 1
ATOM 1044 O O . LEU A 1 132 ? 7.751 -7.365 14.899 1.00 90.94 132 LEU A O 1
ATOM 1048 N N . LEU A 1 133 ? 7.263 -5.438 15.959 1.00 92.25 133 LEU A N 1
ATOM 1049 C CA . LEU A 1 133 ? 8.631 -4.935 15.901 1.00 92.25 133 LEU A CA 1
ATOM 1050 C C . LEU A 1 133 ? 9.531 -5.860 16.714 1.00 92.25 133 LEU A C 1
ATOM 1052 O O . LEU A 1 133 ? 9.080 -6.432 17.703 1.00 92.25 133 LEU A O 1
ATOM 1056 N N . ARG A 1 134 ? 10.793 -5.988 16.322 1.00 90.62 134 ARG A N 1
ATOM 1057 C CA . ARG A 1 134 ? 11.819 -6.719 17.068 1.00 90.62 134 ARG A CA 1
ATOM 1058 C C . ARG A 1 134 ? 12.347 -5.881 18.237 1.00 90.62 134 ARG A C 1
ATOM 1060 O O . ARG A 1 134 ? 12.270 -4.649 18.162 1.00 90.62 134 ARG A O 1
ATOM 1067 N N . PRO A 1 135 ? 12.929 -6.493 19.283 1.00 90.50 135 PRO A N 1
ATOM 1068 C CA . PRO A 1 135 ? 13.457 -5.755 20.431 1.00 90.50 135 PRO A CA 1
ATOM 1069 C C . PRO A 1 135 ? 14.430 -4.631 20.042 1.00 90.50 135 PRO A C 1
ATOM 1071 O O . PRO A 1 135 ? 14.326 -3.512 20.545 1.00 90.50 135 PRO A O 1
ATOM 1074 N N . GLU A 1 136 ? 15.322 -4.889 19.085 1.00 90.69 136 GLU A N 1
ATOM 1075 C CA . GLU A 1 136 ? 16.280 -3.912 18.566 1.00 90.69 136 GLU A CA 1
ATOM 1076 C C . GLU A 1 136 ? 15.609 -2.745 17.828 1.00 90.69 136 GLU A C 1
ATOM 1078 O O . GLU A 1 136 ? 16.092 -1.617 17.883 1.00 90.69 136 GLU A O 1
ATOM 1083 N N . GLN A 1 137 ? 14.464 -2.982 17.184 1.00 92.50 137 GLN A N 1
ATOM 1084 C CA . GLN A 1 137 ? 13.688 -1.941 16.511 1.00 92.50 137 GLN A CA 1
ATOM 1085 C C . GLN A 1 137 ? 12.925 -1.095 17.533 1.00 92.50 137 GLN A C 1
ATOM 1087 O O . GLN A 1 137 ? 12.924 0.134 17.444 1.00 92.50 137 GLN A O 1
ATOM 1092 N N . VAL A 1 138 ? 12.331 -1.736 18.545 1.00 93.56 138 VAL A N 1
ATOM 1093 C CA . VAL A 1 138 ? 11.644 -1.056 19.653 1.00 93.56 138 VAL A CA 1
ATOM 1094 C C . VAL A 1 138 ? 12.614 -0.154 20.414 1.00 93.56 138 VAL A C 1
ATOM 1096 O O . VAL A 1 138 ? 12.258 0.979 20.726 1.00 93.56 138 VAL A O 1
ATOM 1099 N N . ALA A 1 139 ? 13.861 -0.586 20.616 1.00 93.31 139 ALA A N 1
ATOM 1100 C CA . ALA A 1 139 ? 14.897 0.219 21.265 1.00 93.31 139 ALA A CA 1
ATOM 1101 C C . ALA A 1 139 ? 15.184 1.558 20.550 1.00 93.31 139 ALA A C 1
ATOM 1103 O O . ALA A 1 139 ? 15.666 2.497 21.183 1.00 93.31 139 ALA A O 1
ATOM 1104 N N . THR A 1 140 ? 14.859 1.681 19.256 1.00 93.50 140 THR A N 1
ATOM 1105 C CA . THR A 1 140 ? 15.003 2.942 18.501 1.00 93.50 140 THR A CA 1
ATOM 1106 C C . THR A 1 140 ? 13.835 3.916 18.682 1.00 93.50 140 THR A C 1
ATOM 1108 O O . THR A 1 140 ? 13.945 5.086 18.309 1.00 93.50 140 THR A O 1
ATOM 1111 N N . LEU A 1 141 ? 12.707 3.457 19.236 1.00 93.25 141 LEU A N 1
ATOM 1112 C CA . LEU A 1 141 ? 11.553 4.303 19.537 1.00 93.25 141 LEU A CA 1
ATOM 1113 C C . LEU A 1 141 ? 11.827 5.191 20.759 1.00 93.25 141 LEU A C 1
ATOM 1115 O O . LEU A 1 141 ? 12.754 4.958 21.531 1.00 93.25 141 LEU A O 1
ATOM 1119 N N . SER A 1 142 ? 10.986 6.205 20.976 1.00 95.00 142 SER A N 1
ATOM 1120 C CA . SER A 1 142 ? 11.050 7.005 22.204 1.00 95.00 142 SER A CA 1
ATOM 1121 C C . SER A 1 142 ? 10.722 6.155 23.435 1.00 95.00 142 SER A C 1
ATOM 1123 O O . SER A 1 142 ? 9.912 5.233 23.358 1.00 95.00 142 SER A O 1
ATOM 1125 N N . LEU A 1 143 ? 11.276 6.505 24.600 1.00 94.62 143 LEU A N 1
ATOM 1126 C CA . LEU A 1 143 ? 11.019 5.778 25.853 1.00 94.62 143 LEU A CA 1
ATOM 1127 C C . LEU A 1 143 ? 9.521 5.666 26.187 1.00 94.62 143 LEU A C 1
ATOM 1129 O O . LEU A 1 143 ? 9.081 4.658 26.732 1.00 94.62 143 LEU A O 1
ATOM 1133 N N . ALA A 1 144 ? 8.725 6.681 25.840 1.00 95.00 144 ALA A N 1
ATOM 1134 C CA . ALA A 1 144 ? 7.274 6.631 25.999 1.00 95.00 144 ALA A CA 1
ATOM 1135 C C . ALA A 1 144 ? 6.643 5.539 25.118 1.00 95.00 144 ALA A C 1
ATOM 1137 O O . ALA A 1 144 ? 5.904 4.701 25.625 1.00 95.00 144 ALA A O 1
ATOM 1138 N N . LEU A 1 145 ? 7.005 5.485 23.831 1.00 92.81 145 LEU A N 1
ATOM 1139 C CA . LEU A 1 145 ? 6.503 4.466 22.906 1.00 92.81 145 LEU A CA 1
ATOM 1140 C C . LEU A 1 145 ? 7.012 3.060 23.237 1.00 92.81 145 LEU A C 1
ATOM 1142 O O . LEU A 1 145 ? 6.285 2.098 23.022 1.00 92.81 145 LEU A O 1
ATOM 1146 N N . GLN A 1 146 ? 8.220 2.927 23.790 1.00 94.75 146 GLN A N 1
ATOM 1147 C CA . GLN A 1 146 ? 8.721 1.647 24.298 1.00 94.75 146 GLN A CA 1
ATOM 1148 C C . GLN A 1 146 ? 7.858 1.137 25.461 1.00 94.75 146 GLN A C 1
ATOM 1150 O O . GLN A 1 146 ? 7.447 -0.021 25.469 1.00 94.75 146 GLN A O 1
ATOM 1155 N N . ARG A 1 147 ? 7.513 2.015 26.413 1.00 93.75 147 ARG A N 1
ATOM 1156 C CA . ARG A 1 147 ? 6.607 1.677 27.525 1.00 93.75 147 ARG A CA 1
ATOM 1157 C C . ARG A 1 147 ? 5.205 1.328 27.035 1.00 93.75 147 ARG A C 1
ATOM 1159 O O . ARG A 1 147 ? 4.597 0.390 27.543 1.00 93.75 147 ARG A O 1
ATOM 1166 N N . ASP A 1 148 ? 4.689 2.064 26.057 1.00 92.06 148 ASP A N 1
ATOM 1167 C CA . ASP A 1 148 ? 3.377 1.779 25.475 1.00 92.06 148 ASP A CA 1
ATOM 1168 C C . ASP A 1 148 ? 3.380 0.480 24.659 1.00 92.06 148 ASP A C 1
ATOM 1170 O O . ASP A 1 148 ? 2.391 -0.251 24.678 1.00 92.06 148 ASP A O 1
ATOM 1174 N N . HIS A 1 149 ? 4.496 0.141 24.007 1.00 95.00 149 HIS A N 1
ATOM 1175 C CA . HIS A 1 149 ? 4.683 -1.149 23.343 1.00 95.00 149 HIS A CA 1
ATOM 1176 C C . HIS A 1 149 ? 4.688 -2.299 24.350 1.00 95.00 149 HIS A C 1
ATOM 1178 O O . HIS A 1 149 ? 3.962 -3.270 24.158 1.00 95.00 149 HIS A O 1
ATOM 1184 N N . GLN A 1 150 ? 5.400 -2.159 25.469 1.00 91.31 150 GLN A N 1
ATOM 1185 C CA . GLN A 1 150 ? 5.367 -3.153 26.542 1.00 91.31 150 GLN A CA 1
ATOM 1186 C C . GLN A 1 150 ? 3.944 -3.347 27.091 1.00 91.31 150 GLN A C 1
ATOM 1188 O O . GLN A 1 150 ? 3.461 -4.474 27.166 1.00 91.31 150 GLN A O 1
ATOM 1193 N N . ARG A 1 151 ? 3.232 -2.254 27.394 1.00 88.62 151 ARG A N 1
ATOM 1194 C CA . ARG A 1 151 ? 1.825 -2.310 27.833 1.00 88.62 151 ARG A CA 1
ATOM 1195 C C . ARG A 1 151 ? 0.916 -2.959 26.794 1.00 88.62 151 ARG A C 1
ATOM 1197 O O . ARG A 1 151 ? -0.045 -3.635 27.154 1.00 88.62 151 ARG A O 1
ATOM 1204 N N . TRP A 1 152 ? 1.190 -2.742 25.506 1.00 90.31 152 TRP A N 1
ATOM 1205 C CA . TRP A 1 152 ? 0.475 -3.410 24.425 1.00 90.31 152 TRP A CA 1
ATOM 1206 C C . TRP A 1 152 ? 0.675 -4.922 24.510 1.00 90.31 152 TRP A C 1
ATOM 1208 O O . TRP A 1 152 ? -0.311 -5.646 24.530 1.00 90.31 152 TRP A O 1
ATOM 1218 N N . LEU A 1 153 ? 1.917 -5.399 24.622 1.00 88.75 153 LEU A N 1
ATOM 1219 C CA . LEU A 1 153 ? 2.211 -6.830 24.765 1.00 88.75 153 LEU A CA 1
ATOM 1220 C C . LEU A 1 153 ? 1.523 -7.441 25.995 1.00 88.75 153 LEU A C 1
ATOM 1222 O O . LEU A 1 153 ? 0.847 -8.461 25.866 1.00 88.75 153 LEU A O 1
ATOM 1226 N N . GLU A 1 154 ? 1.611 -6.774 27.150 1.00 88.06 154 GLU A N 1
ATOM 1227 C CA . GLU A 1 154 ? 0.962 -7.194 28.401 1.00 88.06 154 GLU A CA 1
ATOM 1228 C C . GLU A 1 154 ? -0.558 -7.326 28.240 1.00 88.06 154 GLU A C 1
ATOM 1230 O O . GLU A 1 154 ? -1.152 -8.310 28.680 1.00 88.06 154 GLU A O 1
ATOM 1235 N N . ARG A 1 155 ? -1.195 -6.377 27.540 1.00 84.94 155 ARG A N 1
ATOM 1236 C CA . ARG A 1 155 ? -2.641 -6.397 27.271 1.00 84.94 155 ARG A CA 1
ATOM 1237 C C . ARG A 1 155 ? -3.089 -7.630 26.488 1.00 84.94 155 ARG A C 1
ATOM 1239 O O . ARG A 1 155 ? -4.206 -8.095 26.694 1.00 84.94 155 ARG A O 1
ATOM 1246 N N . TYR A 1 156 ? -2.244 -8.131 25.590 1.00 84.81 156 TYR A N 1
ATOM 1247 C CA . TYR A 1 156 ? -2.515 -9.331 24.794 1.00 84.81 156 TYR A CA 1
ATOM 1248 C C . TYR A 1 156 ? -1.897 -10.600 25.404 1.00 84.81 156 TYR A C 1
ATOM 1250 O O . TYR A 1 156 ? -1.874 -11.637 24.748 1.00 84.81 156 TYR A O 1
ATOM 1258 N N . GLY A 1 157 ? -1.413 -10.537 26.651 1.00 85.88 157 GLY A N 1
ATOM 1259 C CA . GLY A 1 157 ? -0.884 -11.691 27.378 1.00 85.88 157 GLY A CA 1
ATOM 1260 C C . GLY A 1 157 ? 0.472 -12.193 26.879 1.00 85.88 157 GLY A C 1
ATOM 1261 O O . GLY A 1 157 ? 0.846 -13.323 27.180 1.00 85.88 157 GLY A O 1
ATOM 1262 N N . ILE A 1 158 ? 1.216 -11.384 26.120 1.00 84.50 158 ILE A N 1
ATOM 1263 C CA . ILE A 1 158 ? 2.543 -11.750 25.621 1.00 84.50 158 ILE A CA 1
ATOM 1264 C C . ILE A 1 158 ? 3.578 -11.345 26.671 1.00 84.50 158 ILE A C 1
ATOM 1266 O O . ILE A 1 158 ? 3.789 -10.155 26.918 1.00 84.50 158 ILE A O 1
ATOM 1270 N N . SER A 1 159 ? 4.241 -12.327 27.288 1.00 83.88 159 SER A N 1
ATOM 1271 C CA . SER A 1 159 ? 5.307 -12.046 28.250 1.00 83.88 159 SER A CA 1
ATOM 1272 C C . SER A 1 159 ? 6.547 -11.477 27.548 1.00 83.88 159 SER A C 1
ATOM 1274 O O . SER A 1 159 ? 6.838 -11.804 26.394 1.00 83.88 159 SER A O 1
ATOM 1276 N N . ALA A 1 160 ? 7.325 -10.648 28.252 1.00 79.94 160 ALA A N 1
ATOM 1277 C CA . ALA A 1 160 ? 8.574 -10.104 27.713 1.00 79.94 160 ALA A CA 1
ATOM 1278 C C . ALA A 1 160 ? 9.560 -11.215 27.300 1.00 79.94 160 ALA A C 1
ATOM 1280 O O . ALA A 1 160 ? 10.260 -11.077 26.297 1.00 79.94 160 ALA A O 1
ATOM 1281 N N . ALA A 1 161 ? 9.575 -12.330 28.039 1.00 82.50 161 ALA A N 1
ATOM 1282 C CA . ALA A 1 161 ? 10.415 -13.484 27.742 1.00 82.50 161 ALA A CA 1
ATOM 1283 C C . ALA A 1 161 ? 9.967 -14.215 26.466 1.00 82.50 161 ALA A C 1
ATOM 1285 O O . ALA A 1 161 ? 10.808 -14.560 25.638 1.00 82.50 161 ALA A O 1
ATOM 1286 N N . ASP A 1 162 ? 8.660 -14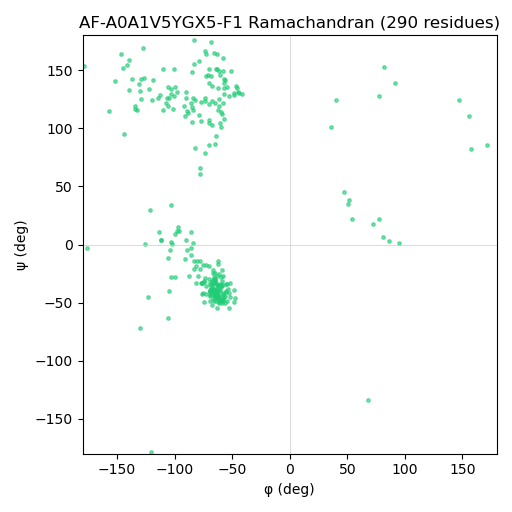.420 26.272 1.00 84.38 162 ASP A N 1
ATOM 1287 C CA . ASP A 1 162 ? 8.134 -15.086 25.072 1.00 84.38 162 ASP A CA 1
ATOM 1288 C C . ASP A 1 162 ? 8.312 -14.219 23.828 1.00 84.38 162 ASP A C 1
ATOM 1290 O O . ASP A 1 162 ? 8.711 -14.718 22.777 1.00 84.38 162 ASP A O 1
ATOM 1294 N N . TYR A 1 163 ? 8.105 -12.908 23.967 1.00 86.06 163 TYR A N 1
ATOM 1295 C CA . TYR A 1 163 ? 8.394 -11.941 22.916 1.00 86.06 163 TYR A CA 1
ATOM 1296 C C . TYR A 1 163 ? 9.877 -11.964 22.517 1.00 86.06 163 TYR A C 1
ATOM 1298 O O . TYR A 1 163 ? 10.184 -12.086 21.336 1.00 86.06 163 TYR A O 1
ATOM 1306 N N . GLN A 1 164 ? 10.810 -11.922 23.475 1.00 82.50 164 GLN A N 1
ATOM 1307 C CA . GLN A 1 164 ? 12.242 -12.020 23.168 1.00 82.50 164 GLN A CA 1
ATOM 1308 C C . GLN A 1 164 ? 12.599 -13.356 22.504 1.00 82.50 164 GLN A C 1
ATOM 1310 O O . GLN A 1 164 ? 13.317 -13.367 21.505 1.00 82.50 164 GLN A O 1
ATOM 1315 N N . ARG A 1 165 ? 12.062 -14.474 23.007 1.00 80.69 165 ARG A N 1
ATOM 1316 C CA . ARG A 1 165 ? 12.307 -15.810 22.446 1.00 80.69 165 ARG A CA 1
ATOM 1317 C C . ARG A 1 165 ? 11.818 -15.923 21.000 1.00 80.69 165 ARG A C 1
ATOM 1319 O O . ARG A 1 165 ? 12.521 -16.497 20.171 1.00 80.69 165 ARG A O 1
ATOM 1326 N N . ALA A 1 166 ? 10.662 -15.335 20.681 1.00 80.31 166 ALA A N 1
ATOM 1327 C CA . ALA A 1 166 ? 10.087 -15.351 19.335 1.00 80.31 166 ALA A CA 1
ATOM 1328 C C . ALA A 1 166 ? 10.999 -14.706 18.273 1.00 80.31 166 ALA A C 1
ATOM 1330 O O . ALA A 1 166 ? 10.955 -15.110 17.115 1.00 80.31 166 ALA A O 1
ATOM 1331 N N . TYR A 1 167 ? 11.848 -13.749 18.663 1.00 77.62 167 TYR A N 1
ATOM 1332 C CA . TYR A 1 167 ? 12.772 -13.049 17.759 1.00 77.62 167 TYR A CA 1
ATOM 1333 C C . TYR A 1 167 ? 14.237 -13.498 17.875 1.00 77.62 167 TYR A C 1
ATOM 1335 O O . TYR A 1 167 ? 15.066 -13.064 17.079 1.00 77.62 16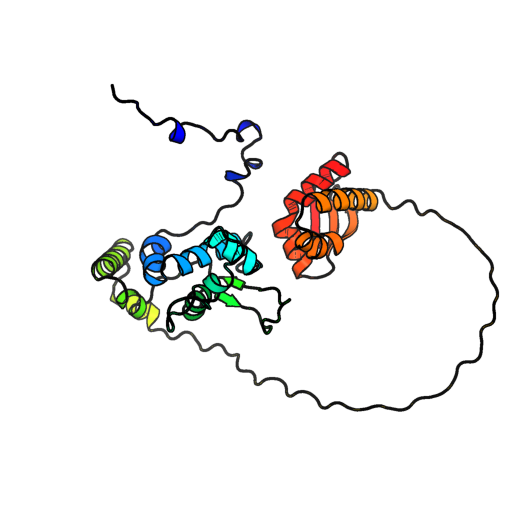7 TYR A O 1
ATOM 1343 N N . GLN A 1 168 ? 14.561 -14.382 18.824 1.00 68.69 168 GLN A N 1
ATOM 1344 C CA . GLN A 1 168 ? 15.878 -15.024 18.938 1.00 68.69 168 GLN A CA 1
ATOM 1345 C C . GLN A 1 168 ? 16.021 -16.253 18.030 1.00 68.69 168 GLN A C 1
ATOM 1347 O O . GLN A 1 168 ? 17.141 -16.641 17.697 1.00 68.69 168 GLN A O 1
ATOM 1352 N N . LEU A 1 169 ? 14.906 -16.858 17.604 1.00 53.09 169 LEU A N 1
ATOM 1353 C CA . LEU A 1 169 ? 14.905 -17.934 16.616 1.00 53.09 169 LEU A CA 1
ATOM 1354 C C . LEU A 1 169 ? 15.346 -17.374 15.261 1.00 53.09 169 LEU A C 1
ATOM 1356 O O . LEU A 1 169 ? 14.595 -16.692 14.564 1.00 53.09 169 LEU A O 1
ATOM 1360 N N . THR A 1 170 ? 16.598 -17.645 14.903 1.00 46.53 170 THR A N 1
ATOM 1361 C CA . THR A 1 170 ? 17.143 -17.356 13.579 1.00 46.53 170 THR A CA 1
ATOM 1362 C C . THR A 1 170 ? 16.282 -18.079 12.544 1.00 46.53 170 THR A C 1
ATOM 1364 O O . THR A 1 170 ? 16.111 -19.295 12.619 1.00 46.53 170 THR A O 1
ATOM 1367 N N . LEU A 1 171 ? 15.697 -17.333 11.603 1.00 43.53 171 LEU A N 1
ATOM 1368 C CA . LEU A 1 171 ? 15.009 -17.928 10.458 1.00 43.53 171 LEU A CA 1
ATOM 1369 C C . LEU A 1 171 ? 15.994 -18.852 9.720 1.00 43.53 171 LEU A C 1
ATOM 1371 O O . LEU A 1 171 ? 17.165 -18.478 9.598 1.00 43.53 171 LEU A O 1
ATOM 1375 N N . PRO A 1 172 ? 15.553 -20.020 9.216 1.00 33.94 172 PRO A N 1
ATOM 1376 C CA . PRO A 1 172 ? 16.381 -20.830 8.338 1.00 33.94 172 PRO A CA 1
ATOM 1377 C C . PRO A 1 172 ? 16.872 -19.950 7.190 1.00 33.94 172 PRO A C 1
ATOM 1379 O O . PRO A 1 172 ? 16.080 -19.251 6.551 1.00 33.94 172 PRO A O 1
ATOM 1382 N N . THR A 1 173 ? 18.184 -19.949 6.970 1.00 39.78 173 THR A N 1
ATOM 1383 C CA . THR A 1 173 ? 18.816 -19.301 5.824 1.00 39.78 173 THR A CA 1
ATOM 1384 C C . THR A 1 173 ? 18.067 -19.730 4.561 1.00 39.78 173 THR A C 1
ATOM 1386 O O . THR A 1 173 ? 17.831 -20.929 4.403 1.00 39.78 173 THR A O 1
ATOM 1389 N N . PRO A 1 174 ? 17.656 -18.813 3.668 1.00 39.72 174 PRO A N 1
ATOM 1390 C CA . PRO A 1 174 ? 17.089 -19.228 2.396 1.00 39.72 174 PRO A CA 1
ATOM 1391 C C . PRO A 1 174 ? 18.133 -20.068 1.650 1.00 39.72 174 PRO A C 1
ATOM 1393 O O . PRO A 1 174 ? 19.180 -19.558 1.253 1.00 39.72 174 PRO A O 1
ATOM 1396 N N . GLU A 1 175 ? 17.859 -21.360 1.479 1.00 41.75 175 GLU A N 1
ATOM 1397 C CA . GLU A 1 175 ? 18.530 -22.196 0.486 1.00 41.75 175 GLU A CA 1
ATOM 1398 C C . GLU A 1 175 ? 18.262 -21.565 -0.884 1.00 41.75 175 GLU A C 1
ATOM 1400 O O . GLU A 1 175 ? 17.152 -21.635 -1.413 1.00 41.75 175 GLU A O 1
ATOM 1405 N N . GLY A 1 176 ? 19.241 -20.838 -1.419 1.00 39.09 176 GLY A N 1
ATOM 1406 C CA . GLY A 1 176 ? 19.008 -20.052 -2.627 1.00 39.09 176 GLY A CA 1
ATOM 1407 C C . GLY A 1 176 ? 20.199 -19.314 -3.222 1.00 39.09 176 GLY A C 1
ATOM 1408 O O . GLY A 1 176 ? 20.036 -18.758 -4.304 1.00 39.09 176 GLY A O 1
ATOM 1409 N N . ASP A 1 177 ? 21.389 -19.355 -2.615 1.00 34.75 177 ASP A N 1
ATOM 1410 C CA . ASP A 1 177 ? 22.636 -19.093 -3.347 1.00 34.75 177 ASP A CA 1
ATOM 1411 C C . ASP A 1 177 ? 22.999 -20.344 -4.161 1.00 34.75 177 ASP A C 1
ATOM 1413 O O . ASP A 1 177 ? 23.988 -21.035 -3.923 1.00 34.75 177 ASP A O 1
ATOM 1417 N N . ALA A 1 178 ? 22.148 -20.657 -5.140 1.00 34.56 178 ALA A N 1
ATOM 1418 C CA . ALA A 1 178 ? 22.590 -21.436 -6.278 1.00 34.56 178 ALA A CA 1
ATOM 1419 C C . ALA A 1 178 ? 23.529 -20.524 -7.088 1.00 34.56 178 ALA A C 1
ATOM 1421 O O . ALA A 1 178 ? 23.102 -19.440 -7.504 1.00 34.56 178 ALA A O 1
ATOM 1422 N N . PRO A 1 179 ? 24.803 -20.901 -7.300 1.00 34.56 179 PRO A N 1
ATOM 1423 C CA . PRO A 1 179 ? 25.703 -20.114 -8.126 1.00 34.56 179 PRO A CA 1
ATOM 1424 C C . PRO A 1 179 ? 25.088 -19.942 -9.517 1.00 34.56 179 PRO A C 1
ATOM 1426 O O . PRO A 1 179 ? 24.548 -20.886 -10.098 1.00 34.56 179 PRO A O 1
ATOM 1429 N N . ALA A 1 180 ? 25.140 -18.706 -10.015 1.00 36.09 180 ALA A N 1
ATOM 1430 C CA . ALA A 1 180 ? 24.628 -18.323 -11.321 1.00 36.09 180 ALA A CA 1
ATOM 1431 C C . ALA A 1 180 ? 25.067 -19.331 -12.401 1.00 36.09 180 ALA A C 1
ATOM 1433 O O . ALA A 1 180 ? 26.248 -19.690 -12.434 1.00 36.09 180 ALA A O 1
ATOM 1434 N N . PRO A 1 181 ? 24.171 -19.778 -13.303 1.00 35.19 181 PRO A N 1
ATOM 1435 C CA . PRO A 1 181 ? 24.599 -20.567 -14.441 1.00 35.19 181 PRO A CA 1
ATOM 1436 C C . PRO A 1 181 ? 25.555 -19.717 -15.280 1.00 35.19 181 PRO A C 1
ATOM 1438 O O . PRO A 1 181 ? 25.214 -18.633 -15.759 1.00 35.19 181 PRO A O 1
ATOM 1441 N N . THR A 1 182 ? 26.775 -20.223 -15.405 1.00 33.16 182 THR A N 1
ATOM 1442 C CA . THR A 1 182 ? 27.839 -19.744 -16.280 1.00 33.16 182 THR A CA 1
ATOM 1443 C C . THR A 1 182 ? 27.266 -19.441 -17.671 1.00 33.16 182 THR A C 1
ATOM 1445 O O . THR A 1 182 ? 26.547 -20.285 -18.212 1.00 33.16 182 THR A O 1
ATOM 1448 N N . PRO A 1 183 ? 27.548 -18.275 -18.280 1.00 32.53 183 PRO A N 1
ATOM 1449 C CA . PRO A 1 183 ? 27.097 -18.001 -19.637 1.00 32.53 183 PRO A CA 1
ATOM 1450 C C . PRO A 1 183 ? 27.741 -19.016 -20.585 1.00 32.53 183 PRO A C 1
ATOM 1452 O O . PRO A 1 183 ? 28.963 -19.063 -20.725 1.00 32.53 183 PRO A O 1
ATOM 1455 N N . ALA A 1 184 ? 26.904 -19.850 -21.204 1.00 32.97 184 ALA A N 1
ATOM 1456 C CA . ALA A 1 184 ? 27.328 -20.776 -22.236 1.00 32.97 184 ALA A CA 1
ATOM 1457 C C . ALA A 1 184 ? 27.897 -19.988 -23.421 1.00 32.97 184 ALA A C 1
ATOM 1459 O O . ALA A 1 184 ? 27.271 -19.079 -23.967 1.00 32.97 184 ALA A O 1
ATOM 1460 N N . THR A 1 185 ? 29.123 -20.358 -23.758 1.00 32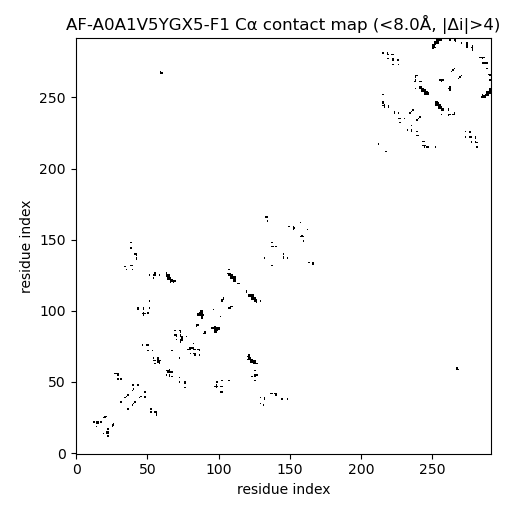.09 185 THR A N 1
ATOM 1461 C CA . THR A 1 185 ? 29.953 -19.900 -24.860 1.00 32.09 185 THR A CA 1
ATOM 1462 C C . THR A 1 185 ? 29.176 -19.803 -26.171 1.00 32.09 185 THR A C 1
ATOM 1464 O O . THR A 1 185 ? 28.509 -20.747 -26.590 1.00 32.09 185 THR A O 1
ATOM 1467 N N . ALA A 1 186 ? 29.309 -18.655 -26.834 1.00 32.59 186 ALA A N 1
ATOM 1468 C CA . ALA A 1 186 ? 28.866 -18.442 -28.201 1.00 32.59 186 ALA A CA 1
ATOM 1469 C C . ALA A 1 186 ? 29.578 -19.425 -29.147 1.00 32.59 186 ALA A C 1
ATOM 1471 O O . ALA A 1 186 ? 30.790 -19.339 -29.343 1.00 32.59 186 ALA A O 1
ATOM 1472 N N . LEU A 1 187 ? 28.816 -20.343 -29.739 1.00 32.16 187 LEU A N 1
ATOM 1473 C CA . LEU A 1 187 ? 29.205 -21.042 -30.959 1.00 32.16 187 LEU A CA 1
ATOM 1474 C C . LEU A 1 187 ? 28.825 -20.148 -32.141 1.00 32.16 187 LEU A C 1
ATOM 1476 O O . LEU A 1 187 ? 27.657 -19.815 -32.341 1.00 32.16 187 LEU A O 1
ATOM 1480 N N . ALA A 1 188 ? 29.851 -19.706 -32.860 1.00 33.16 188 ALA A N 1
ATOM 1481 C CA . ALA A 1 188 ? 29.747 -19.012 -34.134 1.00 33.16 188 ALA A CA 1
ATOM 1482 C C . ALA A 1 188 ? 29.593 -20.042 -35.286 1.00 33.16 188 ALA A C 1
ATOM 1484 O O . ALA A 1 188 ? 29.572 -21.245 -35.025 1.00 33.16 188 ALA A O 1
ATOM 1485 N N . PRO A 1 189 ? 29.396 -19.574 -36.528 1.00 33.34 189 PRO A N 1
ATOM 1486 C CA . PRO A 1 189 ? 28.324 -19.979 -37.429 1.00 33.34 189 PRO A CA 1
ATOM 1487 C C . PRO A 1 189 ? 28.662 -21.244 -38.227 1.00 33.34 189 PRO A C 1
ATOM 1489 O O . PRO A 1 189 ? 29.818 -21.442 -38.593 1.00 33.34 189 PRO A O 1
ATOM 1492 N N . ASP A 1 190 ? 27.649 -22.051 -38.542 1.00 30.70 190 ASP A N 1
ATOM 1493 C CA . ASP A 1 190 ? 27.804 -23.147 -39.498 1.00 30.70 190 ASP A CA 1
ATOM 1494 C C . ASP A 1 190 ? 27.180 -22.779 -40.847 1.00 30.70 190 ASP A C 1
ATOM 1496 O O . ASP A 1 190 ? 26.083 -22.213 -40.934 1.00 30.70 190 ASP A O 1
ATOM 1500 N N . ASP A 1 191 ? 27.968 -23.070 -41.872 1.00 32.16 191 ASP A N 1
ATOM 1501 C CA . ASP A 1 191 ? 27.769 -22.814 -43.285 1.00 32.16 191 ASP A CA 1
ATOM 1502 C C . ASP A 1 191 ? 26.618 -23.656 -43.840 1.00 32.16 191 ASP A C 1
ATOM 1504 O O . ASP A 1 191 ? 26.534 -24.864 -43.621 1.00 32.16 191 ASP A O 1
ATOM 1508 N N . SER A 1 192 ? 25.762 -23.044 -44.657 1.00 34.69 192 SER A N 1
ATOM 1509 C CA . SER A 1 192 ? 24.961 -23.777 -45.644 1.00 34.69 192 SER A CA 1
ATOM 1510 C C . SER A 1 192 ? 24.507 -22.866 -46.786 1.00 34.69 192 SER A C 1
ATOM 1512 O O . SER A 1 192 ? 23.667 -21.985 -46.593 1.00 34.69 192 SER A O 1
ATOM 1514 N N . PRO A 1 193 ? 24.985 -23.127 -48.011 1.00 34.62 193 PRO A N 1
ATOM 1515 C CA . PRO A 1 193 ? 24.216 -22.947 -49.241 1.00 34.62 193 PRO A CA 1
ATOM 1516 C C . PRO A 1 193 ? 24.097 -24.304 -49.983 1.00 34.62 193 PRO A C 1
ATOM 1518 O O . PRO A 1 193 ? 24.701 -25.283 -49.544 1.00 34.62 193 PRO A O 1
ATOM 1521 N N . PRO A 1 194 ? 23.454 -24.414 -51.164 1.00 38.16 194 PRO A N 1
ATOM 1522 C CA . PRO A 1 194 ? 22.455 -23.563 -51.822 1.00 38.16 194 PRO A CA 1
ATOM 1523 C C . PRO A 1 194 ? 21.200 -24.366 -52.257 1.00 38.16 194 PRO A C 1
ATOM 1525 O O . PRO A 1 194 ? 21.218 -25.592 -52.328 1.00 38.16 194 PRO A O 1
ATOM 1528 N N . GLY A 1 195 ? 20.124 -23.686 -52.673 1.00 27.44 195 GLY A N 1
ATOM 1529 C CA . GLY A 1 195 ? 19.101 -24.341 -53.501 1.00 27.44 195 GLY A CA 1
ATOM 1530 C C . GLY A 1 195 ? 17.722 -23.697 -53.483 1.00 27.44 195 GLY A C 1
ATOM 1531 O O . GLY A 1 195 ? 16.825 -24.184 -52.807 1.00 27.44 195 GLY A O 1
ATOM 1532 N N . VAL A 1 196 ? 17.519 -22.651 -54.286 1.00 29.81 196 VAL A N 1
ATOM 1533 C CA . VAL A 1 196 ? 16.176 -22.244 -54.724 1.00 29.81 196 VAL A CA 1
ATOM 1534 C C . VAL A 1 196 ? 16.230 -21.965 -56.222 1.00 29.81 196 VAL A C 1
ATOM 1536 O O . VAL A 1 196 ? 16.928 -21.035 -56.629 1.00 29.81 196 VAL A O 1
ATOM 1539 N N . PRO A 1 197 ? 15.468 -22.693 -57.052 1.00 31.12 197 PRO A N 1
ATOM 1540 C CA . PRO A 1 197 ? 14.988 -22.155 -58.304 1.00 31.12 197 PRO A CA 1
ATOM 1541 C C . PRO A 1 197 ? 13.509 -21.758 -58.183 1.00 31.12 197 PRO A C 1
ATOM 1543 O O . PRO A 1 197 ? 12.669 -22.526 -57.730 1.00 31.12 197 PRO A O 1
ATOM 1546 N N . ALA A 1 198 ? 13.261 -20.520 -58.610 1.00 30.03 198 ALA A N 1
ATOM 1547 C 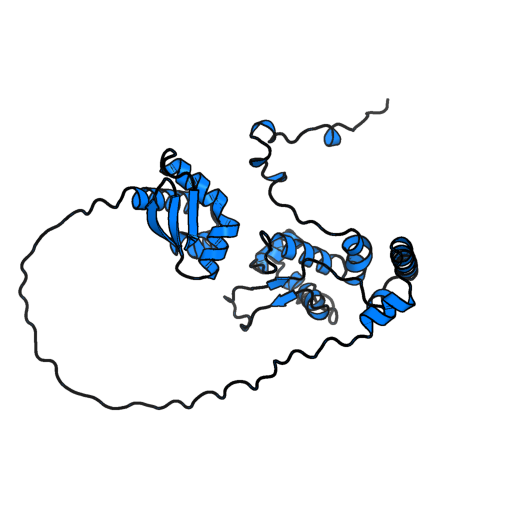CA . ALA A 1 198 ? 12.099 -20.001 -59.330 1.00 30.03 198 ALA A CA 1
ATOM 1548 C C . ALA A 1 198 ? 10.678 -20.471 -58.952 1.00 30.03 198 ALA A C 1
ATOM 1550 O O . ALA A 1 198 ? 10.294 -21.613 -59.175 1.00 30.03 198 ALA A O 1
ATOM 1551 N N . SER A 1 199 ? 9.815 -19.499 -58.635 1.00 29.03 199 SER A N 1
ATOM 1552 C CA . SER A 1 199 ? 8.423 -19.556 -59.089 1.00 29.03 199 SER A CA 1
ATOM 1553 C C . SER A 1 199 ? 8.016 -18.216 -59.688 1.00 29.03 199 SER A C 1
ATOM 1555 O O . SER A 1 199 ? 7.992 -17.187 -59.015 1.00 29.03 199 SER A O 1
ATOM 1557 N N . ALA A 1 200 ? 7.730 -18.265 -60.986 1.00 29.98 200 ALA A N 1
ATOM 1558 C CA . ALA A 1 200 ? 7.138 -17.199 -61.769 1.00 29.98 200 ALA A CA 1
ATOM 1559 C C . ALA A 1 200 ? 5.649 -17.015 -61.429 1.00 29.98 200 ALA A C 1
ATOM 1561 O O . ALA A 1 200 ? 5.009 -17.866 -60.812 1.00 29.98 200 ALA A O 1
ATOM 1562 N N . ALA A 1 201 ? 5.146 -15.861 -61.856 1.00 30.41 201 ALA A N 1
ATOM 1563 C CA . ALA A 1 201 ? 3.785 -15.371 -61.734 1.00 30.41 201 ALA A CA 1
ATOM 1564 C C . ALA A 1 201 ? 2.694 -16.346 -62.215 1.00 30.41 201 ALA A C 1
ATOM 1566 O O . ALA A 1 201 ? 2.866 -17.069 -63.193 1.00 30.41 201 ALA A O 1
ATOM 1567 N N . GLY A 1 202 ? 1.526 -16.253 -61.578 1.00 27.20 202 GLY A N 1
ATOM 1568 C CA . GLY A 1 202 ? 0.290 -16.881 -62.037 1.00 27.20 202 GLY A CA 1
ATOM 1569 C C . GLY A 1 202 ? -0.817 -16.767 -60.995 1.00 27.20 202 GLY A C 1
ATOM 1570 O O . GLY A 1 202 ? -1.000 -17.669 -60.186 1.00 27.20 202 GLY A O 1
ATOM 1571 N N . ALA A 1 203 ? -1.545 -15.648 -60.996 1.00 32.69 203 ALA A N 1
ATOM 1572 C CA . ALA A 1 203 ? -2.814 -15.543 -60.280 1.00 32.69 203 ALA A CA 1
ATOM 1573 C C . ALA A 1 203 ? -3.820 -16.570 -60.837 1.00 32.69 203 ALA A C 1
ATOM 1575 O O . ALA A 1 203 ? -3.834 -16.835 -62.040 1.00 32.69 203 ALA A O 1
ATOM 1576 N N . PRO A 1 204 ? -4.730 -17.060 -59.988 1.00 33.06 204 PRO A N 1
ATOM 1577 C CA . PRO A 1 204 ? -6.102 -16.622 -60.188 1.00 33.06 204 PRO A CA 1
ATOM 1578 C C . PRO A 1 204 ? -6.745 -16.151 -58.882 1.00 33.06 204 PRO A C 1
ATOM 1580 O O . PRO A 1 204 ? -6.593 -16.742 -57.816 1.00 33.06 204 PRO A O 1
ATOM 1583 N N . ALA A 1 205 ? -7.473 -15.046 -59.007 1.00 41.53 205 ALA A N 1
ATOM 1584 C CA . ALA A 1 205 ? -8.358 -14.501 -57.993 1.00 41.53 205 ALA A CA 1
ATOM 1585 C C . ALA A 1 205 ? -9.423 -15.520 -57.567 1.00 41.53 205 ALA A C 1
ATOM 1587 O O . ALA A 1 205 ? -9.944 -16.221 -58.428 1.00 41.53 205 ALA A O 1
ATOM 1588 N N . LEU A 1 206 ? -9.766 -15.533 -56.272 1.00 35.31 206 LEU A N 1
ATOM 1589 C CA . LEU A 1 206 ? -10.988 -16.070 -55.647 1.00 35.31 206 LEU A CA 1
ATOM 1590 C C . LEU A 1 206 ? -10.908 -15.797 -54.123 1.00 35.31 206 LEU A C 1
ATOM 1592 O O . LEU A 1 206 ? -9.815 -15.814 -53.565 1.00 35.31 206 LEU A O 1
ATOM 1596 N N . PRO A 1 207 ? -12.028 -15.6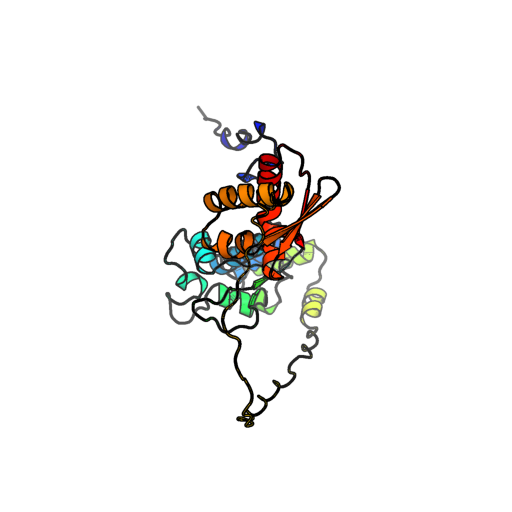77 -53.395 1.00 35.12 207 PRO A N 1
ATOM 1597 C CA . PRO A 1 207 ? -13.042 -14.630 -53.428 1.00 35.12 207 PRO A CA 1
ATOM 1598 C C . PRO A 1 207 ? -12.992 -13.760 -52.147 1.00 35.12 207 PRO A C 1
ATOM 1600 O O . PRO A 1 207 ? -12.676 -14.246 -51.062 1.00 35.12 207 PRO A O 1
ATOM 1603 N N . ASN A 1 208 ? -13.382 -12.484 -52.239 1.00 35.78 208 ASN A N 1
ATOM 1604 C CA . ASN A 1 208 ? -13.682 -11.655 -51.065 1.00 35.78 208 ASN A CA 1
ATOM 1605 C C . ASN A 1 208 ? -14.891 -12.247 -50.318 1.00 35.78 208 ASN A C 1
ATOM 1607 O O . ASN A 1 208 ? -16.039 -11.939 -50.637 1.00 35.78 208 ASN A O 1
ATOM 1611 N N . LYS A 1 209 ? -14.640 -13.101 -49.323 1.00 35.06 209 LYS A N 1
ATOM 1612 C CA . LYS A 1 209 ? -15.577 -13.325 -48.224 1.00 35.06 209 LYS A CA 1
ATOM 1613 C C . LYS A 1 209 ? -15.306 -12.248 -47.189 1.00 35.06 209 LYS A C 1
ATOM 1615 O O . LYS A 1 209 ? -14.300 -12.282 -46.487 1.00 35.06 209 LYS A O 1
ATOM 1620 N N . THR A 1 210 ? -16.198 -11.273 -47.120 1.00 41.53 210 THR A N 1
ATOM 1621 C CA . THR A 1 210 ? -16.349 -10.434 -45.937 1.00 41.53 210 THR A CA 1
ATOM 1622 C C . THR A 1 210 ? -16.822 -11.366 -44.821 1.00 41.53 210 THR A C 1
ATOM 1624 O O . THR A 1 210 ? -18.019 -11.588 -44.673 1.00 41.53 210 THR A O 1
ATOM 1627 N N . ASP A 1 211 ? -15.890 -12.014 -44.119 1.00 46.16 211 ASP A N 1
ATOM 1628 C CA . ASP A 1 211 ? -16.205 -12.772 -42.912 1.00 46.16 211 ASP A CA 1
ATOM 1629 C C . ASP A 1 211 ? -16.796 -11.775 -41.913 1.00 46.16 211 ASP A C 1
ATOM 1631 O O . ASP A 1 211 ? -16.087 -10.935 -41.350 1.00 46.16 211 ASP A O 1
ATOM 1635 N N . GLU A 1 212 ? -18.116 -11.817 -41.735 1.00 60.06 212 GLU A N 1
ATOM 1636 C CA . GLU A 1 212 ? -18.778 -11.096 -40.659 1.00 60.06 212 GLU A CA 1
ATOM 1637 C C . GLU A 1 212 ? -18.146 -11.567 -39.349 1.00 60.06 212 GLU A C 1
ATOM 1639 O O . GLU A 1 212 ? -18.311 -12.713 -38.924 1.00 60.06 212 GLU A O 1
ATOM 1644 N N . LEU A 1 213 ? -17.345 -10.689 -38.736 1.00 73.00 213 LEU A N 1
ATOM 1645 C CA . LEU A 1 213 ? -16.720 -10.946 -37.446 1.00 73.00 213 LEU A CA 1
ATOM 1646 C C . LEU A 1 213 ? -17.796 -11.456 -36.482 1.00 73.00 213 LEU A C 1
ATOM 1648 O O . LEU A 1 213 ? -18.819 -10.778 -36.341 1.00 73.00 213 LEU A O 1
ATOM 1652 N N . PRO A 1 214 ? -17.573 -12.596 -35.797 1.00 84.25 214 PRO A N 1
ATOM 1653 C CA . PRO A 1 214 ? -18.498 -13.099 -34.797 1.00 84.25 214 PRO A CA 1
ATOM 1654 C C . PRO A 1 214 ? -18.939 -11.982 -33.852 1.00 84.25 214 PRO A C 1
ATOM 1656 O O . PRO A 1 214 ? -18.111 -11.189 -33.400 1.00 84.25 214 PRO A O 1
ATOM 1659 N N . LEU A 1 215 ? -20.234 -11.932 -33.543 1.00 87.50 215 LEU A N 1
ATOM 1660 C CA . LEU A 1 215 ? -20.876 -10.848 -32.789 1.00 87.50 215 LEU A CA 1
ATOM 1661 C C . LEU A 1 215 ? -20.114 -10.483 -31.498 1.00 87.50 215 LEU A C 1
ATOM 1663 O O . LEU A 1 215 ? -19.911 -9.313 -31.189 1.00 87.50 215 LEU A O 1
ATOM 1667 N N . HIS A 1 216 ? -19.591 -11.490 -30.793 1.00 85.50 216 HIS A N 1
ATOM 1668 C CA . HIS A 1 216 ? -18.801 -11.306 -29.575 1.00 85.50 216 HIS A CA 1
ATOM 1669 C C . HIS A 1 216 ? -17.445 -10.615 -29.799 1.00 85.50 216 HIS A C 1
ATOM 1671 O O . HIS A 1 216 ? -16.976 -9.879 -28.931 1.00 85.50 216 HIS A O 1
ATOM 1677 N N . LYS A 1 217 ? -16.826 -10.793 -30.973 1.00 91.31 217 LYS A N 1
ATOM 1678 C CA . LYS A 1 217 ? -15.614 -10.063 -31.368 1.00 91.31 217 LYS A CA 1
ATOM 1679 C C . LYS A 1 217 ? -15.933 -8.611 -31.710 1.00 91.31 217 LYS A C 1
ATOM 1681 O O . LYS A 1 217 ? -15.147 -7.735 -31.364 1.00 91.31 217 LYS A O 1
ATOM 1686 N N . GLN A 1 218 ? -17.095 -8.341 -32.312 1.00 89.75 218 GLN A N 1
ATOM 1687 C CA . GLN A 1 218 ? -17.560 -6.969 -32.551 1.00 89.75 218 GLN A CA 1
ATOM 1688 C C . GLN A 1 218 ? -17.849 -6.232 -31.237 1.00 89.75 218 GLN A C 1
ATOM 1690 O O . GLN A 1 218 ? -17.415 -5.096 -31.063 1.00 89.75 218 GLN A O 1
ATOM 1695 N N . TRP A 1 219 ? -18.511 -6.890 -3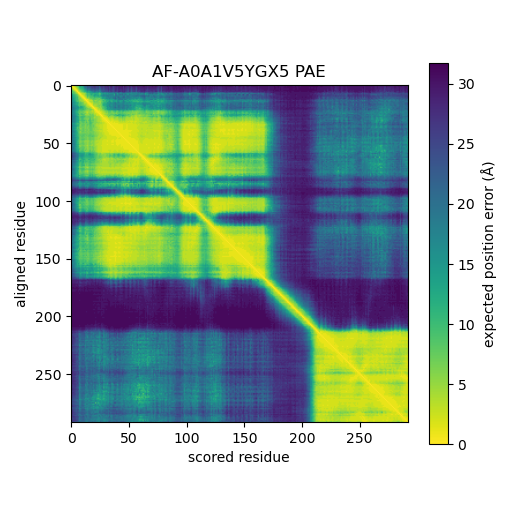0.277 1.00 90.81 219 TRP A N 1
ATOM 1696 C CA . TRP A 1 219 ? -18.729 -6.322 -28.942 1.00 90.81 219 TRP A CA 1
ATOM 1697 C C . TRP A 1 219 ? -17.418 -5.960 -28.251 1.00 90.81 219 TRP A C 1
ATOM 1699 O O . TRP A 1 219 ? -17.309 -4.875 -27.684 1.00 90.81 219 TRP A O 1
ATOM 1709 N N . TRP A 1 220 ? -16.403 -6.825 -28.351 1.00 93.38 220 TRP A N 1
ATOM 1710 C CA . TRP A 1 220 ? -15.085 -6.531 -27.799 1.00 93.38 220 TRP A CA 1
ATOM 1711 C C . TRP A 1 220 ? -14.415 -5.333 -28.477 1.00 93.38 220 TRP A C 1
ATOM 1713 O O . TRP A 1 220 ? -13.925 -4.460 -27.770 1.00 93.38 220 TRP A O 1
ATOM 1723 N N . LEU A 1 221 ? -14.443 -5.238 -29.811 1.00 91.12 221 LEU A N 1
ATOM 1724 C CA . LEU A 1 221 ? -13.880 -4.094 -30.544 1.00 91.12 221 LEU A CA 1
ATOM 1725 C C . LEU A 1 221 ? -14.526 -2.765 -30.129 1.00 91.12 221 LEU A C 1
ATOM 1727 O O . LEU A 1 221 ? -13.820 -1.797 -29.849 1.00 91.12 221 LEU A O 1
ATOM 1731 N N . ASN A 1 222 ? -15.856 -2.733 -30.011 1.00 88.12 222 ASN A N 1
ATOM 1732 C CA . ASN A 1 222 ? -16.574 -1.545 -29.545 1.00 88.12 222 ASN A CA 1
ATOM 1733 C C . ASN A 1 222 ? -16.163 -1.180 -28.111 1.00 88.12 222 ASN A C 1
ATOM 1735 O O . ASN A 1 222 ? -15.865 -0.026 -27.816 1.00 88.12 222 ASN A O 1
ATOM 1739 N N . THR A 1 223 ? -16.072 -2.176 -27.227 1.00 89.25 223 THR A N 1
ATOM 1740 C CA . THR A 1 223 ? -15.590 -1.979 -25.857 1.00 89.25 223 THR A CA 1
ATOM 1741 C C . THR A 1 223 ? -14.137 -1.493 -25.811 1.00 89.25 223 THR A C 1
ATOM 1743 O O . THR A 1 223 ? -13.796 -0.691 -24.945 1.00 89.25 223 THR A O 1
ATOM 1746 N N . GLN A 1 224 ? -13.266 -1.924 -26.728 1.00 91.06 224 GLN A N 1
ATOM 1747 C CA . GLN A 1 224 ? -11.882 -1.448 -26.783 1.00 91.06 224 GLN A CA 1
ATOM 1748 C C . GLN A 1 224 ? -11.803 0.054 -27.084 1.00 91.06 224 GLN A C 1
ATOM 1750 O O . GLN A 1 224 ? -11.042 0.750 -26.410 1.00 91.06 224 GLN A O 1
ATOM 1755 N N . GLU A 1 225 ? -12.599 0.576 -28.022 1.00 88.50 225 GLU A N 1
ATOM 1756 C CA . GLU A 1 225 ? -12.610 2.018 -28.312 1.00 88.50 225 GLU A CA 1
ATOM 1757 C C . GLU A 1 225 ? -13.135 2.845 -27.125 1.00 88.50 225 GLU A C 1
ATOM 1759 O O . GLU A 1 225 ? -12.536 3.866 -26.782 1.00 88.50 225 GLU A O 1
ATOM 1764 N N . GLU A 1 226 ? -14.150 2.360 -26.404 1.00 87.19 226 GLU A N 1
ATOM 1765 C CA . GLU A 1 226 ? -14.616 3.015 -25.171 1.00 87.19 226 GLU A CA 1
ATOM 1766 C C . GLU A 1 226 ? -13.545 2.994 -24.066 1.00 87.19 226 GLU A C 1
ATOM 1768 O O . GLU A 1 226 ? -13.238 4.011 -23.437 1.00 87.19 226 GLU A O 1
ATOM 1773 N N . LEU A 1 227 ? -12.891 1.849 -23.851 1.00 86.25 227 LEU A N 1
ATOM 1774 C CA . LEU A 1 227 ? -11.828 1.718 -22.849 1.00 86.25 227 LEU A CA 1
ATOM 1775 C C . LEU A 1 227 ? -10.600 2.573 -23.180 1.00 86.25 227 LEU A C 1
ATOM 1777 O O . LEU A 1 227 ? -9.906 3.034 -22.272 1.00 86.25 227 LEU A O 1
ATOM 1781 N N . LYS A 1 228 ? -10.321 2.811 -24.462 1.00 87.12 228 LYS A N 1
ATOM 1782 C CA . LYS A 1 228 ? -9.236 3.686 -24.923 1.00 87.12 228 LYS A CA 1
ATOM 1783 C C . LYS A 1 228 ? -9.465 5.144 -24.536 1.00 87.12 228 LYS A C 1
ATOM 1785 O O . LYS A 1 228 ? -8.494 5.831 -24.223 1.00 87.12 228 LYS A O 1
ATOM 1790 N N . ALA A 1 229 ? -10.718 5.599 -24.517 1.00 81.50 229 ALA A N 1
ATOM 1791 C CA . ALA A 1 229 ? -11.084 6.930 -24.037 1.00 81.50 229 ALA A CA 1
ATOM 1792 C C . ALA A 1 229 ? -11.024 7.041 -22.501 1.00 81.50 229 ALA A C 1
ATOM 1794 O O . ALA A 1 229 ? -10.686 8.099 -21.971 1.00 81.50 229 ALA A O 1
ATOM 1795 N N . GLN A 1 230 ? -11.319 5.954 -21.780 1.00 78.00 230 GLN A N 1
ATOM 1796 C CA . GLN A 1 230 ? -11.399 5.958 -20.313 1.00 78.00 230 GLN A CA 1
ATOM 1797 C C . GLN A 1 230 ? -10.058 5.698 -19.603 1.00 78.00 230 GLN A C 1
ATOM 1799 O O . GLN A 1 230 ? -9.865 6.116 -18.458 1.00 78.00 230 GLN A O 1
ATOM 1804 N N . LEU A 1 231 ? -9.126 4.983 -20.238 1.00 76.62 231 LEU A N 1
ATOM 1805 C CA . LEU A 1 231 ? -7.868 4.559 -19.619 1.00 76.62 231 LEU A CA 1
ATOM 1806 C C . LEU A 1 231 ? -6.686 5.441 -20.030 1.00 76.62 231 LEU A C 1
ATOM 1808 O O . LEU A 1 231 ? -6.594 5.950 -21.142 1.00 76.62 231 LEU A O 1
ATOM 1812 N N . LEU A 1 232 ? -5.691 5.546 -19.141 1.00 75.56 232 LEU A N 1
ATOM 1813 C CA . LEU A 1 232 ? -4.408 6.152 -19.500 1.00 75.56 232 LEU A CA 1
ATOM 1814 C C . LEU A 1 232 ? -3.786 5.400 -20.695 1.00 75.56 232 LEU A C 1
ATOM 1816 O O . LEU A 1 232 ? -3.743 4.165 -20.653 1.00 75.56 232 LEU A O 1
ATOM 1820 N N . PRO A 1 233 ? -3.185 6.092 -21.687 1.00 76.12 233 PRO A N 1
ATOM 1821 C CA . PRO A 1 233 ? -2.663 5.452 -22.900 1.00 76.12 233 PRO A CA 1
ATOM 1822 C C . PRO A 1 233 ? -1.688 4.302 -22.621 1.00 76.12 233 PRO A C 1
ATOM 1824 O O . PRO A 1 233 ? -1.712 3.269 -23.282 1.00 76.12 233 PRO A O 1
ATOM 1827 N N . GLY A 1 234 ? -0.841 4.455 -21.598 1.00 71.75 234 GLY A N 1
ATOM 1828 C CA . GLY A 1 234 ? 0.104 3.416 -21.190 1.00 71.75 234 GLY A CA 1
ATOM 1829 C C . GLY A 1 234 ? -0.552 2.191 -20.548 1.00 71.75 234 GLY A C 1
ATOM 1830 O O . GLY A 1 234 ? -0.013 1.099 -20.677 1.00 71.75 234 GLY A O 1
ATOM 1831 N N . VAL A 1 235 ? -1.696 2.356 -19.874 1.00 73.12 235 VAL A N 1
ATOM 1832 C CA . VAL A 1 235 ? -2.470 1.237 -19.313 1.00 73.12 235 VAL A CA 1
ATOM 1833 C C . VAL A 1 235 ? -3.183 0.507 -20.446 1.00 73.12 235 VAL A C 1
ATOM 1835 O O . VAL A 1 235 ? -3.000 -0.696 -20.569 1.00 73.12 235 VAL A O 1
ATOM 1838 N N . TYR A 1 236 ? -3.877 1.236 -21.327 1.00 86.56 236 TYR A N 1
ATOM 1839 C CA . TYR A 1 236 ? -4.577 0.669 -22.484 1.00 86.56 236 TYR A CA 1
ATOM 1840 C C . TYR A 1 236 ? -3.665 -0.215 -23.350 1.00 86.56 236 TYR A C 1
ATOM 1842 O O . TYR A 1 236 ? -3.942 -1.399 -23.539 1.00 86.56 236 TYR A O 1
ATOM 1850 N N . ARG A 1 237 ? -2.523 0.327 -23.799 1.00 84.56 237 ARG A N 1
ATOM 1851 C CA . ARG A 1 237 ? -1.564 -0.407 -24.648 1.00 84.56 237 ARG A CA 1
ATOM 1852 C C . ARG A 1 237 ? -0.920 -1.601 -23.946 1.00 84.56 237 ARG A C 1
ATOM 1854 O O . ARG A 1 237 ? -0.492 -2.570 -24.570 1.00 84.56 237 ARG A O 1
ATOM 1861 N N . ALA A 1 238 ? -0.777 -1.512 -22.625 1.00 78.62 238 ALA A N 1
ATOM 1862 C CA . ALA A 1 238 ? -0.172 -2.569 -21.832 1.00 78.62 238 ALA A CA 1
ATOM 1863 C C . ALA A 1 238 ? -1.142 -3.706 -21.508 1.00 78.62 238 ALA A C 1
ATOM 1865 O O . ALA A 1 238 ? -0.649 -4.755 -21.106 1.00 78.62 238 ALA A O 1
ATOM 1866 N N . THR A 1 239 ? -2.459 -3.499 -21.620 1.00 87.25 239 THR A N 1
ATOM 1867 C CA . THR A 1 239 ? -3.465 -4.482 -21.199 1.00 87.25 239 THR A CA 1
ATOM 1868 C C . THR A 1 239 ? -4.513 -4.749 -22.278 1.00 87.25 239 THR A C 1
ATOM 1870 O O . THR A 1 239 ? -4.488 -5.802 -22.911 1.00 87.25 239 THR A O 1
ATOM 1873 N N . VAL A 1 240 ? -5.404 -3.789 -22.521 1.00 88.06 240 VAL A N 1
ATOM 1874 C CA . VAL A 1 240 ? -6.593 -3.931 -23.375 1.00 88.06 240 VAL A CA 1
ATOM 1875 C C . VAL A 1 240 ? -6.218 -4.207 -24.832 1.00 88.06 240 VAL A C 1
ATOM 1877 O O . VAL A 1 240 ? -6.827 -5.067 -25.459 1.00 88.06 240 VAL A O 1
ATOM 1880 N N . GLU A 1 241 ? -5.178 -3.549 -25.351 1.00 88.81 241 GLU A N 1
ATOM 1881 C CA . GLU A 1 241 ? -4.682 -3.759 -26.724 1.00 88.81 241 GLU A CA 1
ATOM 1882 C C . GLU A 1 241 ? -4.076 -5.161 -26.932 1.00 88.81 241 GLU A C 1
ATOM 1884 O O . GLU A 1 241 ? -4.052 -5.678 -28.043 1.00 88.81 241 GLU A O 1
ATOM 1889 N N . GLN A 1 242 ? -3.610 -5.801 -25.855 1.00 85.88 242 GLN A N 1
ATOM 1890 C CA . GLN A 1 242 ? -2.983 -7.130 -25.879 1.00 85.88 242 GLN A CA 1
ATOM 1891 C C . GLN A 1 242 ? -3.961 -8.257 -25.521 1.00 85.88 242 GLN A C 1
ATOM 1893 O O . GLN A 1 242 ? -3.533 -9.360 -25.168 1.00 85.88 242 GLN A O 1
ATOM 1898 N N . THR A 1 243 ? -5.261 -7.961 -25.552 1.00 91.19 243 THR A N 1
ATOM 1899 C CA . THR A 1 243 ? -6.328 -8.879 -25.164 1.00 91.19 243 THR A CA 1
ATOM 1900 C C . THR A 1 243 ? -7.300 -9.067 -26.325 1.00 91.19 243 THR A C 1
ATOM 1902 O O . THR A 1 243 ? -7.726 -8.097 -26.955 1.00 91.19 243 THR A O 1
ATOM 1905 N N . HIS A 1 244 ? -7.662 -10.317 -26.607 1.00 91.94 244 HIS A N 1
ATOM 1906 C CA . HIS A 1 244 ? -8.511 -10.682 -27.741 1.00 91.94 244 HIS A CA 1
ATOM 1907 C C . HIS A 1 244 ? -9.713 -11.510 -27.286 1.00 91.94 244 HIS A C 1
ATOM 1909 O O . HIS A 1 244 ? -9.586 -12.350 -26.400 1.00 91.94 244 HIS A O 1
ATOM 1915 N N . ALA A 1 245 ? -10.870 -11.303 -27.913 1.00 92.06 245 ALA A N 1
ATOM 1916 C CA . ALA A 1 245 ? -12.041 -12.140 -27.682 1.00 92.06 245 ALA A CA 1
ATOM 1917 C C . ALA A 1 245 ? -11.875 -13.511 -28.351 1.00 92.06 245 ALA A C 1
ATOM 1919 O O . ALA A 1 245 ? -11.590 -13.589 -29.550 1.00 92.06 245 ALA A O 1
ATOM 1920 N N . ASP A 1 246 ? -12.042 -14.567 -27.557 1.00 91.06 246 ASP A N 1
ATOM 1921 C CA . ASP A 1 246 ? -11.777 -15.952 -27.945 1.00 91.06 246 ASP A CA 1
ATOM 1922 C C . ASP A 1 246 ? -13.078 -16.728 -28.181 1.00 91.06 246 ASP A C 1
ATOM 1924 O O . ASP A 1 246 ? -13.373 -17.113 -29.312 1.00 91.06 246 ASP A O 1
ATOM 1928 N N . SER A 1 247 ? -13.890 -16.883 -27.132 1.00 90.12 247 SER A N 1
ATOM 1929 C CA . SER A 1 247 ? -15.172 -17.591 -27.176 1.00 90.12 247 SER A CA 1
ATOM 1930 C C . SER A 1 247 ? -16.244 -16.882 -26.349 1.00 90.12 247 SER A C 1
ATOM 1932 O O . SER A 1 247 ? -15.939 -16.086 -25.459 1.00 90.12 247 SER A O 1
ATOM 1934 N N . PHE A 1 248 ? -17.510 -17.169 -26.649 1.00 92.12 248 PHE A N 1
ATOM 1935 C CA . PHE A 1 248 ? -18.669 -16.695 -25.897 1.00 92.12 248 PHE A CA 1
ATOM 1936 C C . PHE A 1 248 ? -19.637 -17.857 -25.679 1.00 92.12 248 PHE A C 1
ATOM 1938 O O . PHE A 1 248 ? -20.165 -18.400 -26.648 1.00 92.12 248 PHE A O 1
ATOM 1945 N N . GLU A 1 249 ? -19.857 -18.219 -24.417 1.00 90.06 249 GLU A N 1
ATOM 1946 C CA . GLU A 1 249 ? -20.684 -19.357 -24.001 1.00 90.06 249 GLU A CA 1
ATOM 1947 C C . GLU A 1 249 ? -21.510 -18.949 -22.773 1.00 90.06 249 GLU A C 1
ATOM 1949 O O . GLU A 1 249 ? -20.984 -18.329 -21.850 1.00 90.06 249 GLU A O 1
ATOM 1954 N N . ASP A 1 250 ? -22.814 -19.241 -22.777 1.00 86.44 250 ASP A N 1
ATOM 1955 C CA . ASP A 1 250 ? -23.735 -19.025 -21.646 1.00 86.44 250 ASP A CA 1
ATOM 1956 C C . ASP A 1 250 ? -23.706 -17.619 -21.009 1.00 86.44 250 ASP A C 1
ATOM 1958 O O . ASP A 1 250 ? -23.885 -17.440 -19.803 1.00 86.44 250 ASP A O 1
ATOM 1962 N N . GLY A 1 251 ? -23.499 -16.579 -21.823 1.00 87.44 251 GLY A N 1
ATOM 1963 C CA . GLY A 1 251 ? -23.429 -15.197 -21.337 1.00 87.44 251 GLY A CA 1
ATOM 1964 C C . GLY A 1 251 ? -22.068 -14.805 -20.751 1.00 87.44 251 GLY A C 1
ATOM 1965 O O . GLY A 1 251 ? -21.938 -13.696 -20.228 1.00 87.44 251 GLY A O 1
ATOM 1966 N N . VAL A 1 252 ? -21.055 -15.668 -20.853 1.00 91.69 252 VAL A N 1
ATOM 1967 C CA . VAL A 1 252 ? -19.680 -15.413 -20.417 1.00 91.69 252 VAL A CA 1
ATOM 1968 C C . VAL A 1 252 ? -18.782 -15.210 -21.633 1.00 91.69 252 VAL A C 1
ATOM 1970 O O . VAL A 1 25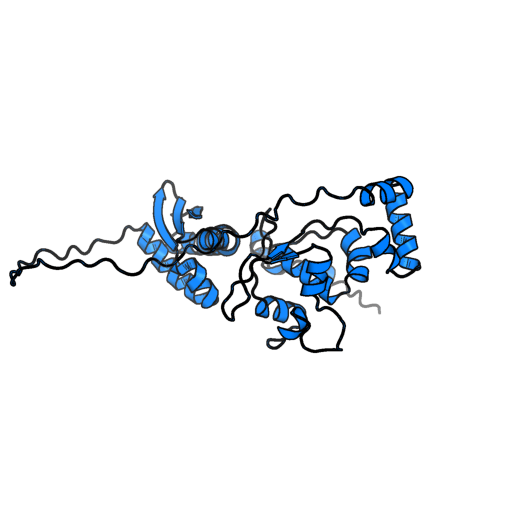2 ? -18.660 -16.089 -22.486 1.00 91.69 252 VAL A O 1
ATOM 1973 N N . LEU A 1 253 ? -18.127 -14.049 -21.713 1.00 92.88 253 LEU A N 1
ATOM 1974 C CA . LEU A 1 253 ? -17.112 -13.791 -22.736 1.00 92.88 253 LEU A CA 1
ATOM 1975 C C . LEU A 1 253 ? -15.728 -14.207 -22.229 1.00 92.88 253 LEU A C 1
ATOM 1977 O O . LEU A 1 253 ? -15.271 -13.716 -21.195 1.00 92.88 253 LEU A O 1
ATOM 1981 N N . THR A 1 254 ? -15.035 -15.052 -22.989 1.00 93.81 254 THR A N 1
ATOM 1982 C CA . THR A 1 254 ? -13.641 -15.421 -22.734 1.00 93.81 254 THR A CA 1
ATOM 1983 C C . THR A 1 254 ? -12.705 -14.486 -23.497 1.00 93.81 254 THR A C 1
ATOM 1985 O O . THR A 1 254 ? -12.732 -14.406 -24.728 1.00 93.81 254 THR A O 1
ATOM 1988 N N . LEU A 1 255 ? -11.862 -13.774 -22.753 1.00 92.75 255 LEU A N 1
ATOM 1989 C CA . LEU A 1 255 ? -10.862 -12.842 -23.254 1.00 92.75 255 LEU A CA 1
ATOM 1990 C C . LEU A 1 255 ? -9.458 -13.407 -23.030 1.00 92.75 255 LEU A C 1
ATOM 1992 O O . LEU A 1 255 ? -9.015 -13.558 -21.891 1.00 92.75 255 LEU A O 1
ATOM 1996 N N . ARG A 1 256 ? -8.740 -13.673 -24.121 1.00 93.81 256 ARG A N 1
ATOM 1997 C CA . ARG A 1 256 ? -7.376 -14.196 -24.101 1.00 93.81 256 ARG A CA 1
ATOM 1998 C C . ARG A 1 256 ? -6.351 -13.076 -23.970 1.00 93.81 256 ARG A C 1
ATOM 2000 O O . ARG A 1 256 ? -6.281 -12.187 -24.821 1.00 93.81 256 ARG A O 1
ATOM 2007 N N . CYS A 1 257 ? -5.534 -13.146 -22.930 1.00 90.75 257 CYS A N 1
ATOM 2008 C CA . CYS A 1 257 ? -4.479 -12.204 -22.592 1.00 90.75 257 CYS A CA 1
ATOM 2009 C C . CYS A 1 257 ? -3.123 -12.720 -23.092 1.00 90.75 257 CYS A C 1
ATOM 2011 O O . CYS A 1 257 ? -2.730 -13.852 -22.827 1.00 90.75 257 CYS A O 1
ATOM 2013 N N . ARG A 1 258 ? -2.350 -11.876 -23.785 1.00 85.25 258 ARG A N 1
ATOM 2014 C CA . ARG A 1 258 ? -1.077 -12.294 -24.404 1.00 85.25 258 ARG A CA 1
ATOM 2015 C C . ARG A 1 258 ? 0.037 -12.673 -23.415 1.00 85.25 258 ARG A C 1
ATOM 2017 O O . ARG A 1 258 ? 0.985 -13.352 -23.801 1.00 85.25 258 ARG A O 1
ATOM 2024 N N . ALA A 1 259 ? -0.027 -12.200 -22.171 1.00 80.69 259 ALA A N 1
ATOM 2025 C CA . ALA A 1 259 ? 1.001 -12.449 -21.161 1.00 80.69 259 ALA A CA 1
ATOM 2026 C C . ALA A 1 259 ? 0.396 -12.593 -19.753 1.00 80.69 259 ALA A C 1
ATOM 2028 O O . ALA A 1 259 ? -0.604 -11.928 -19.465 1.00 80.69 259 ALA A O 1
ATOM 2029 N N . PRO A 1 260 ? 1.037 -13.347 -18.834 1.00 78.69 260 PRO A N 1
ATOM 2030 C CA . PRO A 1 260 ? 0.528 -13.549 -17.473 1.00 78.69 260 PRO A CA 1
ATOM 2031 C C . PRO A 1 260 ? 0.260 -12.241 -16.718 1.00 78.69 260 PRO A C 1
ATOM 2033 O O . PRO A 1 260 ? -0.781 -12.078 -16.094 1.00 78.69 260 PRO A O 1
ATOM 2036 N N . LEU A 1 261 ? 1.149 -11.250 -16.849 1.00 74.38 261 LEU A N 1
ATOM 2037 C CA . LEU A 1 261 ? 0.960 -9.935 -16.228 1.00 74.38 261 LEU A CA 1
ATOM 2038 C C . LEU A 1 261 ? -0.268 -9.188 -16.785 1.00 74.38 261 LEU A C 1
ATOM 2040 O O . LEU A 1 261 ? -0.911 -8.430 -16.063 1.00 74.38 261 LEU A O 1
ATOM 2044 N N . VAL A 1 262 ? -0.591 -9.375 -18.069 1.00 84.25 262 VAL A N 1
ATOM 2045 C CA . VAL A 1 262 ? -1.780 -8.770 -18.689 1.00 84.25 262 VAL A CA 1
ATOM 2046 C C . VAL A 1 262 ? -3.037 -9.411 -18.130 1.00 84.25 262 VAL A C 1
ATOM 2048 O O . VAL A 1 262 ? -3.942 -8.681 -17.738 1.00 84.25 262 VAL A O 1
ATOM 2051 N N . LEU A 1 263 ? -3.051 -10.742 -18.016 1.00 82.62 263 LEU A N 1
ATOM 2052 C CA . LEU A 1 263 ? -4.142 -11.486 -17.393 1.00 82.62 263 LEU A CA 1
ATOM 2053 C C . LEU A 1 263 ? -4.411 -10.969 -15.982 1.00 82.62 263 LEU A C 1
ATOM 2055 O O . LEU A 1 263 ? -5.545 -10.625 -15.663 1.00 82.62 263 LEU A O 1
ATOM 2059 N N . GLU A 1 264 ? -3.370 -10.816 -15.162 1.00 76.94 264 GLU A N 1
ATOM 2060 C CA . GLU A 1 264 ? -3.534 -10.294 -13.806 1.00 76.94 264 GLU A CA 1
ATOM 2061 C C . GLU A 1 264 ? -4.112 -8.874 -13.789 1.00 76.94 264 GLU A C 1
ATOM 2063 O O . GLU A 1 264 ? -5.058 -8.583 -13.055 1.00 76.94 264 GLU A O 1
ATOM 2068 N N . LEU A 1 265 ? -3.579 -7.967 -14.608 1.00 79.12 265 LEU A N 1
ATOM 2069 C CA . LEU A 1 265 ? -4.080 -6.594 -14.652 1.00 79.12 265 LEU A CA 1
ATOM 2070 C C . LEU A 1 265 ? -5.530 -6.535 -15.151 1.00 79.12 265 LEU A C 1
ATOM 2072 O O . LEU A 1 265 ? -6.339 -5.785 -14.601 1.00 79.12 265 LEU A O 1
ATOM 2076 N N . MET A 1 266 ? -5.873 -7.335 -16.159 1.00 85.44 266 MET A N 1
ATOM 2077 C CA . MET A 1 266 ? -7.228 -7.414 -16.693 1.00 85.44 266 MET A CA 1
ATOM 2078 C C . MET A 1 266 ? -8.196 -7.988 -15.653 1.00 85.44 266 MET A C 1
ATOM 2080 O O . MET A 1 266 ? -9.210 -7.361 -15.359 1.00 85.44 266 MET A O 1
ATOM 2084 N N . GLN A 1 267 ? -7.840 -9.099 -15.009 1.00 85.50 267 GLN A N 1
ATOM 2085 C CA . GLN A 1 267 ? -8.691 -9.799 -14.047 1.00 85.50 267 GLN A CA 1
ATOM 2086 C C . GLN A 1 267 ? -8.914 -9.032 -12.741 1.00 85.50 267 GLN A C 1
ATOM 2088 O O . GLN A 1 267 ? -10.022 -9.049 -12.210 1.00 85.50 267 GLN A O 1
ATOM 2093 N N . TYR A 1 268 ? -7.888 -8.374 -12.202 1.00 76.88 268 TYR A N 1
ATOM 2094 C CA . TYR A 1 268 ? -7.979 -7.796 -10.855 1.00 76.88 268 TYR A CA 1
ATOM 2095 C C . TYR A 1 268 ? -8.183 -6.288 -10.846 1.00 76.88 268 TYR A C 1
ATOM 2097 O O . TYR A 1 268 ? -8.771 -5.760 -9.906 1.00 76.88 268 TYR A O 1
ATOM 2105 N N . ARG A 1 269 ? -7.708 -5.580 -11.876 1.00 76.69 269 ARG A N 1
ATOM 2106 C CA . ARG A 1 269 ? -7.767 -4.114 -11.907 1.00 76.69 269 ARG A CA 1
ATOM 2107 C C . ARG A 1 269 ? -8.841 -3.592 -12.845 1.00 76.69 269 ARG A C 1
ATOM 2109 O O . ARG A 1 269 ? -9.488 -2.598 -12.534 1.00 76.69 269 ARG A O 1
ATOM 2116 N N . LEU A 1 270 ? -8.991 -4.225 -14.006 1.00 84.75 270 LEU A N 1
ATOM 2117 C CA . LEU A 1 270 ? -9.861 -3.721 -15.067 1.00 84.75 270 LEU A CA 1
ATOM 2118 C C . LEU A 1 270 ? -11.163 -4.504 -15.205 1.00 84.75 270 LEU A C 1
ATOM 2120 O O . LEU A 1 270 ? -12.066 -4.001 -15.861 1.00 84.75 270 LEU A O 1
ATOM 2124 N N . ARG A 1 271 ? -11.307 -5.666 -14.555 1.00 86.38 271 ARG A N 1
ATOM 2125 C CA . ARG A 1 271 ? -12.465 -6.561 -14.704 1.00 86.38 271 ARG A CA 1
ATOM 2126 C C . ARG A 1 271 ? -13.799 -5.848 -14.592 1.00 86.38 271 ARG A C 1
ATOM 2128 O O . ARG A 1 271 ? -14.632 -6.028 -15.465 1.00 86.38 271 ARG A O 1
ATOM 2135 N N . ASN A 1 272 ? -14.000 -5.030 -13.562 1.00 82.88 272 ASN A N 1
ATOM 2136 C CA . ASN A 1 272 ? -15.290 -4.367 -13.353 1.00 82.88 272 ASN A CA 1
ATOM 2137 C C . ASN A 1 272 ? -15.584 -3.323 -14.436 1.00 82.88 272 ASN A C 1
ATOM 2139 O O . ASN A 1 272 ? -16.718 -3.214 -14.888 1.00 82.88 272 ASN A O 1
ATOM 2143 N N . VAL A 1 273 ? -14.560 -2.587 -14.878 1.00 84.94 273 VAL A N 1
ATOM 2144 C CA . VAL A 1 273 ? -14.701 -1.600 -15.957 1.00 84.94 273 VAL A CA 1
ATOM 2145 C C . VAL A 1 273 ? -14.962 -2.319 -17.279 1.00 84.94 273 VAL A C 1
ATOM 2147 O O . VAL A 1 273 ? -15.924 -2.007 -17.965 1.00 84.94 273 VAL A O 1
ATOM 2150 N N . VAL A 1 274 ? -14.165 -3.343 -17.592 1.00 89.25 274 VAL A N 1
ATOM 2151 C CA . VAL A 1 274 ? -14.310 -4.178 -18.791 1.00 89.25 274 VAL A CA 1
ATOM 2152 C C . VAL A 1 274 ? -15.687 -4.835 -18.842 1.00 89.25 274 VAL A C 1
ATOM 2154 O O . VAL A 1 274 ? -16.356 -4.748 -19.864 1.00 89.25 274 VAL A O 1
ATOM 2157 N N . LEU A 1 275 ? -16.133 -5.453 -17.746 1.00 88.75 275 LEU A N 1
ATOM 2158 C CA . LEU A 1 275 ? -17.439 -6.100 -17.669 1.00 88.75 275 LEU A CA 1
ATOM 2159 C C . LEU A 1 275 ? -18.569 -5.088 -17.865 1.00 88.75 275 LEU A C 1
ATOM 2161 O O . LEU A 1 275 ? -19.468 -5.343 -18.655 1.00 88.75 275 LEU A O 1
ATOM 2165 N N . ARG A 1 276 ? -18.497 -3.918 -17.217 1.00 86.25 276 ARG A N 1
ATOM 2166 C CA . ARG A 1 276 ? -19.494 -2.853 -17.392 1.00 86.25 276 ARG A CA 1
ATOM 2167 C C . ARG A 1 276 ? -19.624 -2.444 -18.860 1.00 86.25 276 ARG A C 1
ATOM 2169 O O . ARG A 1 276 ? -20.737 -2.409 -19.381 1.00 86.25 276 ARG A O 1
ATOM 2176 N N . GLU A 1 277 ? -18.502 -2.160 -19.517 1.00 86.69 277 GLU A N 1
ATOM 2177 C CA . GLU A 1 277 ? -18.501 -1.746 -20.924 1.00 86.69 277 GLU A CA 1
ATOM 2178 C C . GLU A 1 277 ? -18.943 -2.871 -21.867 1.00 86.69 277 GLU A C 1
ATOM 2180 O O . GLU A 1 277 ? -19.626 -2.611 -22.854 1.00 86.69 277 GLU A O 1
ATOM 2185 N N . LEU A 1 278 ? -18.602 -4.127 -21.567 1.00 88.31 278 LEU A N 1
ATOM 2186 C CA . LEU A 1 278 ? -19.063 -5.292 -22.328 1.00 88.31 278 LEU A CA 1
ATOM 2187 C C . LEU A 1 278 ? -20.566 -5.518 -22.185 1.00 88.31 278 LEU A C 1
ATOM 2189 O O . LEU A 1 278 ? -21.250 -5.804 -23.165 1.00 88.31 278 LEU A O 1
ATOM 2193 N N . THR A 1 279 ? -21.110 -5.394 -20.977 1.00 85.12 279 THR A N 1
ATOM 2194 C CA . THR A 1 279 ? -22.552 -5.501 -20.743 1.00 85.12 279 THR A CA 1
ATOM 2195 C C . THR A 1 279 ? -23.293 -4.385 -21.481 1.00 85.12 279 THR A C 1
ATOM 2197 O O . THR A 1 279 ? -24.345 -4.639 -22.066 1.00 85.12 279 THR A O 1
ATOM 2200 N N . TYR A 1 280 ? -22.728 -3.174 -21.534 1.00 83.44 280 TYR A N 1
ATOM 2201 C CA . TYR A 1 280 ? -23.289 -2.072 -22.313 1.00 83.44 280 TYR A CA 1
ATOM 2202 C C . TYR A 1 280 ? -23.222 -2.332 -23.829 1.00 83.44 280 TYR A C 1
ATOM 2204 O O . TYR A 1 280 ? -24.254 -2.295 -24.503 1.00 83.44 280 TYR A O 1
ATOM 2212 N N . SER A 1 281 ? -22.045 -2.676 -24.368 1.00 86.19 281 SER A N 1
ATOM 2213 C CA . SER A 1 281 ? -21.841 -2.887 -25.812 1.00 86.19 281 SER A CA 1
ATOM 2214 C C . SER A 1 281 ? -22.610 -4.095 -26.360 1.00 86.19 281 SER A C 1
ATOM 2216 O O . SER A 1 281 ? -23.049 -4.083 -27.511 1.00 86.19 281 SER A O 1
ATOM 2218 N N . SER A 1 282 ? -22.838 -5.108 -25.522 1.00 87.06 282 SER A N 1
ATOM 2219 C CA . SER A 1 282 ? -23.609 -6.311 -25.855 1.00 87.06 282 SER A CA 1
ATOM 2220 C C . SER A 1 282 ? -25.108 -6.206 -25.549 1.00 87.06 282 SER A C 1
ATOM 2222 O O . SER A 1 282 ? -25.829 -7.192 -25.704 1.00 87.06 282 SER A O 1
ATOM 2224 N N . ARG A 1 283 ? -25.596 -5.040 -25.096 1.00 87.00 283 ARG A N 1
ATOM 2225 C CA . ARG A 1 283 ? -26.994 -4.828 -24.662 1.00 87.00 283 ARG A CA 1
ATOM 2226 C C . ARG A 1 283 ? -27.469 -5.872 -23.637 1.00 87.00 283 ARG A C 1
ATOM 2228 O O . ARG A 1 283 ? -28.610 -6.325 -23.679 1.00 87.00 283 ARG A O 1
ATOM 2235 N N . GLY A 1 284 ? -26.583 -6.263 -22.722 1.00 82.06 284 GLY A N 1
ATOM 2236 C CA . GLY A 1 284 ? -26.858 -7.224 -21.652 1.00 82.06 284 GLY A CA 1
ATOM 2237 C C . GLY A 1 284 ? -26.676 -8.700 -22.019 1.00 82.06 284 GLY A C 1
ATOM 2238 O O . GLY A 1 284 ? -26.935 -9.555 -21.172 1.00 82.06 284 GLY A O 1
ATOM 2239 N N . ALA A 1 285 ? -26.225 -9.024 -23.238 1.00 85.62 285 ALA A N 1
ATOM 2240 C CA . ALA A 1 285 ? -25.944 -10.410 -23.617 1.00 85.62 285 ALA A CA 1
ATOM 2241 C C . ALA A 1 285 ? -24.721 -10.983 -22.876 1.00 85.62 285 ALA A C 1
ATOM 2243 O O . ALA A 1 285 ? -24.723 -12.157 -22.507 1.00 85.62 285 ALA A O 1
ATOM 2244 N N . ILE A 1 286 ? -23.706 -10.155 -22.603 1.00 88.75 286 ILE A N 1
ATOM 2245 C CA . ILE A 1 286 ? -22.568 -10.517 -21.752 1.00 88.75 286 ILE A CA 1
ATOM 2246 C C . ILE A 1 286 ? -22.900 -10.166 -20.302 1.00 88.75 286 ILE A C 1
ATOM 2248 O O . ILE A 1 286 ? -23.048 -8.994 -19.938 1.00 88.75 286 ILE A O 1
ATOM 2252 N N . ARG A 1 287 ? -22.990 -11.209 -19.477 1.00 86.88 287 ARG A N 1
ATOM 2253 C CA . ARG A 1 287 ? -23.248 -11.144 -18.034 1.00 86.88 287 ARG A CA 1
ATOM 2254 C C . ARG A 1 287 ? -21.978 -11.286 -17.214 1.00 86.88 287 ARG A C 1
ATOM 2256 O O . ARG A 1 287 ? -21.922 -10.763 -16.106 1.00 86.88 287 ARG A O 1
ATOM 2263 N N . ASP A 1 288 ? -20.976 -11.977 -17.750 1.00 88.44 288 ASP A N 1
ATOM 2264 C CA . ASP A 1 288 ? -19.690 -12.125 -17.082 1.00 88.44 288 ASP A CA 1
ATOM 2265 C C . ASP A 1 288 ? -18.514 -12.199 -18.063 1.00 88.44 288 ASP A C 1
ATOM 2267 O O . ASP A 1 288 ? -18.681 -12.419 -19.265 1.00 88.44 288 ASP A O 1
ATOM 2271 N N . VAL A 1 289 ? -17.304 -12.008 -17.542 1.00 91.25 289 VAL A N 1
ATOM 2272 C CA . VAL A 1 289 ? -16.061 -12.053 -18.313 1.00 91.25 289 VAL A CA 1
ATOM 2273 C C . VAL A 1 289 ? -15.034 -12.959 -17.645 1.00 91.25 289 VAL A C 1
ATOM 2275 O O . VAL A 1 289 ? -14.759 -12.862 -16.444 1.00 91.25 289 VAL A O 1
ATOM 2278 N N . ARG A 1 290 ? -14.430 -13.832 -18.452 1.00 92.25 290 ARG A N 1
ATOM 2279 C CA . ARG A 1 290 ? -13.339 -14.721 -18.056 1.00 92.25 290 ARG A CA 1
ATOM 2280 C C . ARG A 1 290 ? -12.067 -14.306 -18.784 1.00 92.25 290 ARG A C 1
ATOM 2282 O O . ARG A 1 290 ? -12.072 -14.186 -20.002 1.00 92.25 290 ARG A O 1
ATOM 2289 N N . PHE A 1 291 ? -10.979 -14.110 -18.046 1.00 91.19 291 PHE A N 1
ATOM 2290 C CA . PHE A 1 291 ? -9.662 -13.828 -18.622 1.00 91.19 291 PHE A CA 1
ATOM 2291 C C . PHE A 1 291 ? -8.825 -15.107 -18.614 1.00 91.19 291 PHE A C 1
ATOM 2293 O O . PHE A 1 291 ? -8.726 -15.747 -17.565 1.00 91.19 291 PHE A O 1
ATOM 2300 N N . VAL A 1 292 ? -8.263 -15.472 -19.768 1.00 88.44 292 VAL A N 1
ATOM 2301 C CA . VAL A 1 292 ? -7.417 -16.664 -19.972 1.00 88.44 292 VAL A CA 1
ATOM 2302 C C . VAL A 1 292 ? -6.095 -16.319 -20.628 1.00 88.44 292 VAL A C 1
ATOM 2304 O O . VAL A 1 292 ? -6.034 -15.278 -21.319 1.00 88.44 292 VAL A O 1
#

Foldseek 3Di:
DDDPPCCVVPDDDPCCVVPPCPPPVNPADADDDVLCVLQVCQLLDPLLSVLQRVQRSQQFDPAQKHFDDLQRSQCVSPVDSPGSCQQQVNDDDPPDGHSVRSCVVVVQWDWDDDDDDVPDTTMIRGDSDDDRDAPVSLVPGDPVSVVVSCVVCVVVVHDPVNRNVVVVPDDPDPPPPPDDPDPPDDDDDDDDDDDDDDDDDDDDDDDDDPPPPPPLQVLLVQLLVVVCVVDDVVLSVLASVQWGFDDDDPLETEIEGNDPVNLCCCVRPCQVVSQVSSCVSVVNSRPHYHYD

pLDDT: mean 73.17, std 20.36, range [27.2, 95.31]

Nearest PDB structures (foldseek):
  4tps-assembly1_B  TM=9.446E-01  e=1.181E-03  Bacillus subtilis subsp. subtilis str. 168
  8a3v-assembly1_C  TM=7.478E-01  e=3.383E-02  Vibrio cholerae
  7ykm-assembly1_A  TM=6.345E-01  e=4.759E-02  Deinococcus radiodurans
  8b2l-assembly1_a1  TM=4.988E-01  e=1.086E+00  Nicotiana tabacum